Protein AF-A0A2Z4FI83-F1 (afdb_monomer_lite)

Foldseek 3Di:
DDDPDDDVVVVVVVVVVVVVVVVVVVLVLLLVLLVLLLVLLVLLLVLLVVLVCCVVPVQVVDPLSVLLVQLPDPPHDPVSVVVSVVVCVVCVLVPLPDPDPCVVVVSVVSNVLSVVLNCLSPDDDSLCLQPPLVSLQVNLVSLVVQLVVLVVVQVVCVVSNRDDPSSVSNNVSSNVSNVSSPVSNVSSVVNVVVD

Radius of gyration: 26.06 Å; chains: 1; bounding box: 67×40×81 Å

Organism: NCBI:txid1548548

pLDDT: mean 82.41, std 15.39, range [39.97, 97.69]

Secondary structure (DSSP, 8-state):
-------HHHHHHHHHHHHHHHHHHHHHHHHHHHHHHHHHHHHHHHHHHHHHHIIIIIGGGSHHHHHHHHHTSTTS-HHHHHHHHHHHHHTTTT------TTHHHHHHHHHHHHHHHHHHHHSS-TTHHHH-HHHHHHHHHHHHHHHHHHHHHHHHHHHTT---HHHHHHHHHHHHHHHHHHHHHHHHHHHHHT-

Structure (mmCIF, N/CA/C/O backbone):
data_AF-A0A2Z4FI83-F1
#
_entry.id   AF-A0A2Z4FI83-F1
#
loop_
_atom_site.group_PDB
_atom_site.id
_atom_site.type_symbol
_atom_site.label_atom_id
_atom_site.label_alt_id
_atom_site.label_comp_id
_atom_site.label_asym_id
_atom_site.label_entity_id
_atom_site.label_seq_id
_atom_site.pdbx_PDB_ins_code
_atom_site.Cartn_x
_atom_site.Cartn_y
_atom_site.Cartn_z
_atom_site.occupancy
_atom_site.B_iso_or_equiv
_atom_site.auth_seq_id
_atom_site.auth_comp_id
_atom_site.auth_asym_id
_atom_site.auth_atom_id
_atom_site.pdbx_PDB_model_num
ATOM 1 N N . MET A 1 1 ? -34.784 28.493 45.956 1.00 55.44 1 MET A N 1
ATOM 2 C CA . MET A 1 1 ? -33.581 27.803 45.442 1.00 55.44 1 MET A CA 1
ATOM 3 C C . MET A 1 1 ? -34.051 26.547 44.736 1.00 55.44 1 MET A C 1
ATOM 5 O O . MET A 1 1 ? -34.614 25.690 45.400 1.00 55.44 1 MET A O 1
ATOM 9 N N . SER A 1 2 ? -33.938 26.484 43.408 1.00 54.34 2 SER A N 1
ATOM 10 C CA . SER A 1 2 ? -34.287 25.271 42.659 1.00 54.34 2 SER A CA 1
ATOM 11 C C . SER A 1 2 ? -33.114 24.298 42.756 1.00 54.34 2 SER A C 1
ATOM 13 O O . SER A 1 2 ? -31.987 24.662 42.424 1.00 54.34 2 SER A O 1
ATOM 15 N N . VAL A 1 3 ? -33.361 23.107 43.298 1.00 68.62 3 VAL A N 1
ATOM 16 C CA . VAL A 1 3 ? -32.361 22.042 43.411 1.00 68.62 3 VAL A CA 1
ATOM 17 C C . VAL A 1 3 ? -32.351 21.300 42.080 1.00 68.62 3 VAL A C 1
ATOM 19 O O . VAL A 1 3 ? -33.271 20.544 41.783 1.00 68.62 3 VAL A O 1
ATOM 22 N N . ILE A 1 4 ? -31.323 21.541 41.265 1.00 71.88 4 ILE A N 1
ATOM 23 C CA . ILE A 1 4 ? -31.088 20.776 40.037 1.00 71.88 4 ILE A CA 1
ATOM 24 C C . ILE A 1 4 ? -30.675 19.366 40.463 1.00 71.88 4 ILE A C 1
ATOM 26 O O . ILE A 1 4 ? -29.581 19.160 40.987 1.00 71.88 4 ILE A O 1
ATOM 30 N N . THR A 1 5 ? -31.570 18.401 40.286 1.00 78.12 5 THR A N 1
ATOM 31 C CA . THR A 1 5 ? -31.276 16.983 40.498 1.00 78.12 5 THR A CA 1
ATOM 32 C C . THR A 1 5 ? -30.657 16.449 39.213 1.00 78.12 5 THR A C 1
ATOM 34 O O . THR A 1 5 ? -31.316 16.387 38.180 1.00 78.12 5 THR A O 1
ATOM 37 N N . ILE A 1 6 ? -29.361 16.143 39.255 1.00 80.31 6 ILE A N 1
ATOM 38 C CA . ILE A 1 6 ? -28.651 15.530 38.133 1.00 80.31 6 ILE A CA 1
ATOM 39 C C . ILE A 1 6 ? -28.947 14.030 38.161 1.00 80.31 6 ILE A C 1
ATOM 41 O O . ILE A 1 6 ? -28.506 13.331 39.077 1.00 80.31 6 ILE A O 1
ATOM 45 N N . ASP A 1 7 ? -29.689 13.556 37.165 1.00 89.12 7 ASP A N 1
ATOM 46 C CA . ASP A 1 7 ? -29.960 12.136 36.966 1.00 89.12 7 ASP A CA 1
ATOM 47 C C . ASP A 1 7 ? -28.714 11.445 36.391 1.00 89.12 7 ASP A C 1
ATOM 49 O O . ASP A 1 7 ? -28.285 11.707 35.264 1.00 89.12 7 ASP A O 1
ATOM 53 N N . ARG A 1 8 ? -28.084 10.593 37.203 1.00 90.19 8 ARG A N 1
ATOM 54 C CA . ARG A 1 8 ? -26.865 9.870 36.820 1.00 90.19 8 ARG A CA 1
ATOM 55 C C . ARG A 1 8 ? -27.132 8.794 35.774 1.00 90.19 8 ARG A C 1
ATOM 57 O O . ARG A 1 8 ? -26.227 8.509 34.991 1.00 90.19 8 ARG A O 1
ATOM 64 N N . ASP A 1 9 ? -28.329 8.219 35.749 1.00 92.06 9 ASP A N 1
ATOM 65 C CA . ASP A 1 9 ? -28.656 7.144 34.812 1.00 92.06 9 ASP A CA 1
ATOM 66 C C . ASP A 1 9 ? -28.798 7.709 33.399 1.00 92.06 9 ASP A C 1
ATOM 68 O O . ASP A 1 9 ? -28.270 7.141 32.442 1.00 92.06 9 ASP A O 1
ATOM 72 N N . GLU A 1 10 ? -29.388 8.900 33.286 1.00 92.06 10 GLU A N 1
ATOM 73 C CA . GLU A 1 10 ? -29.456 9.638 32.028 1.00 92.06 10 GLU A CA 1
ATOM 74 C C . GLU A 1 10 ? -28.063 10.033 31.516 1.00 92.06 10 GLU A C 1
ATOM 76 O O . GLU A 1 10 ? -27.777 9.878 30.329 1.00 92.06 10 GLU A O 1
ATOM 81 N N . ILE A 1 11 ? -27.158 10.470 32.401 1.00 90.81 11 ILE A N 1
ATOM 82 C CA . ILE A 1 11 ? -25.769 10.774 32.018 1.00 90.81 11 ILE A CA 1
ATOM 83 C C . ILE A 1 11 ? -25.050 9.522 31.510 1.00 90.81 11 ILE A C 1
ATOM 85 O O . ILE A 1 11 ? -24.402 9.572 30.466 1.00 90.81 11 ILE A O 1
ATOM 89 N N . ASN A 1 12 ? -25.159 8.397 32.220 1.00 93.56 12 ASN A N 1
ATOM 90 C CA . ASN A 1 12 ? -24.504 7.151 31.819 1.00 93.56 12 ASN A CA 1
ATOM 91 C C . ASN A 1 12 ? -25.043 6.635 30.479 1.00 93.56 12 ASN A C 1
ATOM 93 O O . ASN A 1 12 ? -24.267 6.187 29.634 1.00 93.56 12 ASN A O 1
ATOM 97 N N . ARG A 1 13 ? -26.357 6.755 30.254 1.00 94.19 13 ARG A N 1
ATOM 98 C CA . ARG A 1 13 ? -26.988 6.422 28.976 1.00 94.19 13 ARG A CA 1
ATOM 99 C C . ARG A 1 13 ? -26.438 7.291 27.847 1.00 94.19 13 ARG A C 1
ATOM 101 O O . ARG A 1 13 ? -25.953 6.752 26.856 1.00 94.19 13 ARG A O 1
ATOM 108 N N . GLN A 1 14 ? -26.420 8.612 28.024 1.00 93.00 14 GLN A N 1
ATOM 109 C CA . GLN A 1 14 ? -25.878 9.539 27.024 1.00 93.00 14 GLN A CA 1
ATOM 110 C C . GLN A 1 14 ? -24.396 9.279 26.728 1.00 93.00 14 GLN A C 1
ATOM 112 O O . GLN A 1 14 ? -23.986 9.317 25.570 1.00 93.00 14 GLN A O 1
ATOM 117 N N . LEU A 1 15 ? -23.592 8.971 27.750 1.00 93.38 15 LEU A N 1
ATOM 118 C CA . LEU A 1 15 ? -22.188 8.598 27.567 1.00 93.38 15 LEU A CA 1
ATOM 119 C C . LEU A 1 15 ? -22.052 7.328 26.720 1.00 93.38 15 LEU A C 1
ATOM 121 O O . LEU A 1 15 ? -21.281 7.330 25.763 1.00 93.38 15 LEU A O 1
ATOM 125 N N . SER A 1 16 ? -22.841 6.289 27.008 1.00 93.50 16 SER A N 1
ATOM 126 C CA . SER A 1 16 ? -22.815 5.047 26.224 1.00 93.50 16 SER A CA 1
ATOM 127 C C . SER A 1 16 ? -23.213 5.265 24.759 1.00 93.50 16 SER A C 1
ATOM 129 O O . SER A 1 16 ? -22.542 4.772 23.855 1.00 93.50 16 SER A O 1
ATOM 131 N N . GLU A 1 17 ? -24.230 6.096 24.503 1.00 94.75 17 GLU A N 1
ATOM 132 C CA . GLU A 1 17 ? -24.673 6.437 23.146 1.00 94.75 17 GLU A CA 1
ATOM 133 C C . GLU A 1 17 ? -23.589 7.205 22.370 1.00 94.75 17 GLU A C 1
ATOM 135 O O . GLU A 1 17 ? -23.369 6.960 21.180 1.00 94.75 17 GLU A O 1
ATOM 140 N N . ILE A 1 18 ? -22.876 8.119 23.038 1.00 93.62 18 ILE A N 1
ATOM 141 C CA . ILE A 1 18 ? -21.763 8.866 22.440 1.00 93.62 18 ILE A CA 1
ATOM 142 C C . ILE A 1 18 ? -20.597 7.931 22.110 1.00 93.62 18 ILE A C 1
ATOM 144 O O . ILE A 1 18 ? -20.029 8.036 21.019 1.00 93.62 18 ILE A O 1
ATOM 148 N N . GLU A 1 19 ? -20.239 7.027 23.021 1.00 92.00 19 GLU A N 1
ATOM 149 C CA . GLU A 1 19 ? -19.163 6.056 22.810 1.00 92.00 19 GLU A CA 1
ATOM 150 C C . GLU A 1 19 ? -19.464 5.125 21.632 1.00 92.00 19 GLU A C 1
ATOM 152 O O . GLU A 1 19 ? -18.611 4.932 20.761 1.00 92.00 19 GLU A O 1
ATOM 157 N N . ASP A 1 20 ? -20.686 4.603 21.547 1.00 91.50 20 ASP A N 1
ATOM 158 C CA . ASP A 1 20 ? -21.091 3.721 20.453 1.00 91.50 20 ASP A CA 1
ATOM 159 C C . ASP A 1 20 ? -21.126 4.460 19.109 1.00 91.50 20 ASP A C 1
ATOM 161 O O . ASP A 1 20 ? -20.611 3.956 18.104 1.00 91.50 20 ASP A O 1
ATOM 165 N N . ALA A 1 21 ? -21.615 5.704 19.087 1.00 91.12 21 ALA A N 1
ATOM 166 C CA . ALA A 1 21 ? -21.581 6.542 17.891 1.00 91.12 21 ALA A CA 1
ATOM 167 C C . ALA A 1 21 ? -20.143 6.875 17.446 1.00 91.12 21 ALA A C 1
ATOM 169 O O . ALA A 1 21 ? -19.857 6.943 16.244 1.00 91.12 21 ALA A O 1
ATOM 170 N N . GLN A 1 22 ? -19.220 7.091 18.389 1.00 89.81 22 GLN A N 1
ATOM 171 C CA . GLN A 1 22 ? -17.803 7.295 18.084 1.00 89.81 22 GLN A CA 1
ATOM 172 C C . GLN A 1 22 ? -17.177 6.033 17.500 1.00 89.81 22 GLN A C 1
ATOM 174 O O . GLN A 1 22 ? -16.546 6.114 16.441 1.00 89.81 22 GLN A O 1
ATOM 179 N N . ARG A 1 23 ? -17.416 4.869 18.117 1.00 87.62 23 ARG A N 1
ATOM 180 C CA . ARG A 1 23 ? -16.962 3.580 17.585 1.00 87.62 23 ARG A CA 1
ATOM 181 C C . ARG A 1 23 ? -17.459 3.405 16.159 1.00 87.62 23 ARG A C 1
ATOM 183 O O . ARG A 1 23 ? -16.643 3.189 15.268 1.00 87.62 23 ARG A O 1
ATOM 190 N N . GLU A 1 24 ? -18.748 3.570 15.885 1.00 89.19 24 GLU A N 1
ATOM 191 C CA . GLU A 1 24 ? -19.285 3.378 14.533 1.00 89.19 24 GLU A CA 1
ATOM 192 C C . GLU A 1 24 ? -18.611 4.292 13.487 1.00 89.19 24 GLU A C 1
ATOM 194 O O . GLU A 1 24 ? -18.264 3.859 12.381 1.00 89.19 24 GLU A O 1
ATOM 199 N N . ARG A 1 25 ? -18.356 5.561 13.840 1.00 89.81 25 ARG A N 1
ATOM 200 C CA . ARG A 1 25 ? -17.638 6.507 12.969 1.00 89.81 25 ARG A CA 1
ATOM 201 C C . ARG A 1 25 ? -16.212 6.055 12.680 1.00 89.81 25 ARG A C 1
ATOM 203 O O . ARG A 1 25 ? -15.772 6.152 11.531 1.00 89.81 25 ARG A O 1
ATOM 210 N N . GLU A 1 26 ? -15.497 5.566 13.688 1.00 89.38 26 GLU A N 1
ATOM 211 C CA . GLU A 1 26 ? -14.143 5.041 13.515 1.00 89.38 26 GLU A CA 1
ATOM 212 C C . GLU A 1 26 ? -14.120 3.838 12.573 1.00 89.38 26 GLU A C 1
ATOM 214 O O . GLU A 1 26 ? -13.348 3.841 11.610 1.00 89.38 26 GLU A O 1
ATOM 219 N N . HIS A 1 27 ? -15.023 2.877 12.787 1.00 89.25 27 HIS A N 1
ATOM 220 C CA . HIS A 1 27 ? -15.167 1.677 11.961 1.00 89.25 27 HIS A CA 1
ATOM 221 C C . HIS A 1 27 ? -15.441 2.029 10.497 1.00 89.25 27 HIS A C 1
ATOM 223 O O . HIS A 1 27 ? -14.789 1.531 9.573 1.00 89.25 27 HIS A O 1
ATOM 229 N N . ARG A 1 28 ? -16.363 2.968 10.263 1.00 91.69 28 ARG A N 1
ATOM 230 C CA . ARG A 1 28 ? -16.652 3.476 8.918 1.00 91.69 28 ARG A CA 1
ATOM 231 C C . ARG A 1 28 ? -15.427 4.150 8.294 1.00 91.69 28 ARG A C 1
ATOM 233 O O . ARG A 1 28 ? -15.190 4.015 7.090 1.00 91.69 28 ARG A O 1
ATOM 240 N N . GLY A 1 29 ? -14.646 4.865 9.102 1.00 93.50 29 GLY A N 1
ATOM 241 C CA . GLY A 1 29 ? -13.371 5.452 8.705 1.00 93.50 29 GLY A CA 1
ATOM 242 C C . GLY A 1 29 ? -12.343 4.403 8.276 1.00 93.50 29 GLY A C 1
ATOM 243 O O . GLY A 1 29 ? -11.706 4.575 7.235 1.00 93.50 29 GLY A O 1
ATOM 244 N N . ASP A 1 30 ? -12.207 3.304 9.019 1.00 93.31 30 ASP A N 1
ATOM 245 C CA . ASP A 1 30 ? -11.280 2.215 8.685 1.00 93.31 30 ASP A CA 1
ATOM 246 C C . ASP A 1 30 ? -11.644 1.545 7.375 1.00 93.31 30 ASP A C 1
ATOM 248 O O . ASP A 1 30 ? -10.795 1.388 6.504 1.00 93.31 30 ASP A O 1
ATOM 252 N N . MET A 1 31 ? -12.922 1.218 7.190 1.00 94.12 31 MET A N 1
ATOM 253 C CA . MET A 1 31 ? -13.390 0.575 5.966 1.00 94.12 31 MET A CA 1
ATOM 254 C C . MET A 1 31 ? -13.083 1.425 4.730 1.00 94.12 31 MET A C 1
ATOM 256 O O . MET A 1 31 ? -12.643 0.903 3.703 1.00 94.12 31 MET A O 1
ATOM 260 N N . ARG A 1 32 ? -13.246 2.752 4.827 1.00 96.25 32 ARG A N 1
ATOM 261 C CA . ARG A 1 32 ? -12.859 3.681 3.754 1.00 96.25 32 ARG A CA 1
ATOM 262 C C . ARG A 1 32 ? -11.350 3.676 3.511 1.00 96.25 32 ARG A C 1
ATOM 264 O O . ARG A 1 32 ? -10.936 3.600 2.356 1.00 96.25 32 ARG A O 1
ATOM 271 N N . ARG A 1 33 ? -10.532 3.713 4.568 1.00 96.44 33 ARG A N 1
ATOM 272 C CA . ARG A 1 33 ? -9.064 3.665 4.456 1.00 96.44 33 ARG A CA 1
ATOM 273 C C . ARG A 1 33 ? -8.579 2.352 3.844 1.00 96.44 33 ARG A C 1
ATOM 275 O O . ARG A 1 33 ? -7.759 2.391 2.934 1.00 96.44 33 ARG A O 1
ATOM 282 N N . ARG A 1 34 ? -9.132 1.206 4.249 1.00 96.19 34 ARG A N 1
ATOM 283 C CA . ARG A 1 34 ? -8.811 -0.113 3.674 1.00 96.19 34 ARG A CA 1
ATOM 284 C C . ARG A 1 34 ? -9.141 -0.174 2.183 1.00 96.19 34 ARG A C 1
ATOM 286 O O . ARG A 1 34 ? -8.297 -0.589 1.398 1.00 96.19 34 ARG A O 1
ATOM 293 N N . ARG A 1 35 ? -10.319 0.313 1.773 1.00 96.69 35 ARG A N 1
ATOM 294 C CA . ARG A 1 35 ? -10.690 0.413 0.347 1.00 96.69 35 ARG A CA 1
ATOM 295 C C . ARG A 1 35 ? -9.756 1.341 -0.430 1.00 96.69 35 ARG A C 1
ATOM 297 O O . ARG A 1 35 ? -9.388 1.026 -1.555 1.00 96.69 35 ARG A O 1
ATOM 304 N N . ALA A 1 36 ? -9.334 2.455 0.168 1.00 97.62 36 ALA A N 1
ATOM 305 C CA . ALA A 1 36 ? -8.344 3.336 -0.445 1.00 97.62 36 ALA A CA 1
ATOM 306 C C . ALA A 1 36 ? -6.988 2.628 -0.621 1.00 97.62 36 ALA A C 1
ATOM 308 O O . ALA A 1 36 ? -6.412 2.690 -1.701 1.00 97.62 36 ALA A O 1
ATOM 309 N N . VAL A 1 37 ? -6.519 1.881 0.385 1.00 96.81 37 VAL A N 1
ATOM 310 C CA . VAL A 1 37 ? -5.296 1.060 0.295 1.00 96.81 37 VAL A CA 1
ATOM 311 C C . VAL A 1 37 ? -5.410 -0.004 -0.803 1.00 96.81 37 VAL A C 1
ATOM 313 O O . VAL A 1 37 ? -4.469 -0.179 -1.574 1.00 96.81 37 VAL A O 1
ATOM 316 N N . GLN A 1 38 ? -6.564 -0.668 -0.935 1.00 96.88 38 GLN A N 1
ATOM 317 C CA . GLN A 1 38 ? -6.839 -1.603 -2.036 1.00 96.88 38 GLN A CA 1
ATOM 318 C C . GLN A 1 38 ? -6.767 -0.907 -3.398 1.00 96.88 38 GLN A C 1
ATOM 320 O O . GLN A 1 38 ? -6.124 -1.420 -4.309 1.00 96.88 38 GLN A O 1
ATOM 325 N N . GLY A 1 39 ? -7.373 0.277 -3.524 1.00 97.19 39 GLY A N 1
ATOM 326 C CA . GLY A 1 39 ? -7.311 1.090 -4.738 1.00 97.19 39 GLY A CA 1
ATOM 327 C C . GLY A 1 39 ? -5.879 1.479 -5.111 1.00 97.19 39 GLY A C 1
ATOM 328 O O . GLY A 1 39 ? -5.471 1.289 -6.252 1.00 97.19 39 GLY A O 1
ATOM 329 N N . LEU A 1 40 ? -5.077 1.937 -4.144 1.00 96.00 40 LEU A N 1
ATOM 330 C CA . LEU A 1 40 ? -3.659 2.252 -4.354 1.00 96.00 40 LEU A CA 1
ATOM 331 C C . LEU A 1 40 ? -2.848 1.015 -4.766 1.00 96.00 40 LEU A C 1
ATOM 333 O O . LEU A 1 40 ? -1.988 1.089 -5.642 1.00 96.00 40 LEU A O 1
ATOM 337 N N . ALA A 1 41 ? -3.127 -0.144 -4.165 1.00 93.94 41 ALA A N 1
ATOM 338 C CA . ALA A 1 41 ? -2.483 -1.391 -4.554 1.00 93.94 41 ALA A CA 1
ATOM 339 C C . ALA A 1 41 ? -2.880 -1.830 -5.975 1.00 93.94 41 ALA A C 1
ATOM 341 O O . ALA A 1 41 ? -2.012 -2.267 -6.728 1.00 93.94 41 ALA A O 1
ATOM 342 N N . ALA A 1 42 ? -4.146 -1.650 -6.361 1.00 95.31 42 ALA A N 1
ATOM 343 C CA . ALA A 1 42 ? -4.626 -1.919 -7.713 1.00 95.31 42 ALA A CA 1
ATOM 344 C C . ALA A 1 42 ? -3.977 -0.994 -8.754 1.00 95.31 42 ALA A C 1
ATOM 346 O O . ALA A 1 42 ? -3.578 -1.471 -9.812 1.00 95.31 42 ALA A O 1
ATOM 347 N N . VAL A 1 43 ? -3.795 0.296 -8.443 1.00 92.56 43 VAL A N 1
ATOM 348 C CA . VAL A 1 43 ? -3.050 1.231 -9.308 1.00 92.56 43 VAL A CA 1
ATOM 349 C C . VAL A 1 43 ? -1.640 0.715 -9.575 1.00 92.56 43 VAL A C 1
ATOM 351 O O . VAL A 1 43 ? -1.199 0.721 -10.717 1.00 92.56 43 VAL A O 1
ATOM 354 N N . GLY A 1 44 ? -0.938 0.220 -8.555 1.00 89.88 44 GLY A N 1
ATOM 355 C CA . GLY A 1 44 ? 0.396 -0.341 -8.756 1.00 89.88 44 GLY A CA 1
ATOM 356 C C . GLY A 1 44 ? 0.413 -1.631 -9.585 1.00 89.88 44 GLY A C 1
ATOM 357 O O . GLY A 1 44 ? 1.237 -1.747 -10.488 1.00 89.88 44 GLY A O 1
ATOM 358 N N . LEU A 1 45 ? -0.546 -2.548 -9.379 1.00 90.69 45 LEU A N 1
ATOM 359 C CA . LEU A 1 45 ? -0.707 -3.730 -10.247 1.00 90.69 45 LEU A CA 1
ATOM 360 C C . LEU A 1 45 ? -0.951 -3.346 -11.706 1.00 90.69 45 LEU A C 1
ATOM 362 O O . LEU A 1 45 ? -0.341 -3.919 -12.604 1.00 90.69 45 LEU A O 1
ATOM 366 N N . LEU A 1 46 ? -1.842 -2.382 -11.940 1.00 89.69 46 LEU A N 1
ATOM 367 C CA . LEU A 1 46 ? -2.168 -1.912 -13.283 1.00 89.69 46 LEU A CA 1
ATOM 368 C C . LEU A 1 46 ? -0.983 -1.195 -13.929 1.00 89.69 46 LEU A C 1
ATOM 370 O O . LEU A 1 46 ? -0.731 -1.412 -15.109 1.00 89.69 46 LEU A O 1
ATOM 374 N N . SER A 1 47 ? -0.227 -0.397 -13.171 1.00 88.25 47 SER A N 1
ATOM 375 C CA . SER A 1 47 ? 1.002 0.243 -13.650 1.00 88.25 47 SER A CA 1
ATOM 376 C C . SER A 1 47 ? 2.046 -0.787 -14.075 1.00 88.25 47 SER A C 1
ATOM 378 O O . SER A 1 47 ? 2.632 -0.652 -15.145 1.00 88.25 47 SER A O 1
ATOM 380 N N . GLU A 1 48 ? 2.248 -1.848 -13.291 1.00 86.00 48 GLU A N 1
ATOM 381 C CA . GLU A 1 48 ? 3.165 -2.935 -13.652 1.00 86.00 48 GLU A CA 1
ATOM 382 C C . GLU A 1 48 ? 2.683 -3.729 -14.867 1.00 86.00 48 GLU A C 1
ATOM 384 O O . GLU A 1 48 ? 3.466 -4.006 -15.777 1.00 86.00 48 GLU A O 1
ATOM 389 N N . ALA A 1 49 ? 1.388 -4.043 -14.930 1.00 86.81 49 ALA A N 1
ATOM 390 C CA . ALA A 1 49 ? 0.797 -4.716 -16.080 1.00 86.81 49 ALA A CA 1
ATOM 391 C C . ALA A 1 49 ? 0.920 -3.868 -17.356 1.00 86.81 49 ALA A C 1
ATOM 393 O O . ALA A 1 49 ? 1.303 -4.389 -18.402 1.00 86.81 49 ALA A O 1
ATOM 394 N N . ALA A 1 50 ? 0.659 -2.561 -17.270 1.00 85.38 50 ALA A N 1
ATOM 395 C CA . ALA A 1 50 ? 0.809 -1.624 -18.380 1.00 85.38 50 ALA A CA 1
ATOM 396 C C . ALA A 1 50 ? 2.272 -1.492 -18.819 1.00 85.38 50 ALA A C 1
ATOM 398 O O . ALA A 1 50 ? 2.557 -1.508 -20.017 1.00 85.38 50 ALA A O 1
ATOM 399 N N . ARG A 1 51 ? 3.208 -1.421 -17.865 1.00 83.62 51 ARG A N 1
ATOM 400 C CA . ARG A 1 51 ? 4.651 -1.393 -18.135 1.00 83.62 51 ARG A CA 1
ATOM 401 C C . ARG A 1 51 ? 5.109 -2.654 -18.864 1.00 83.62 51 ARG A C 1
ATOM 403 O O . ARG A 1 51 ? 5.860 -2.567 -19.834 1.00 83.62 51 ARG A O 1
ATOM 410 N N . GLU A 1 52 ? 4.646 -3.821 -18.427 1.00 82.62 52 GLU A N 1
ATOM 411 C CA . GLU A 1 52 ? 4.991 -5.094 -19.058 1.00 82.62 52 GLU A CA 1
ATOM 412 C C . GLU A 1 52 ? 4.335 -5.251 -20.438 1.00 82.62 52 GLU A C 1
ATOM 414 O O . GLU A 1 52 ? 5.002 -5.685 -21.376 1.00 82.62 52 GLU A O 1
ATOM 419 N N . ALA A 1 53 ? 3.075 -4.837 -20.605 1.00 82.81 53 ALA A N 1
ATOM 420 C CA . ALA A 1 53 ? 2.408 -4.810 -21.908 1.00 82.81 53 ALA A CA 1
ATOM 421 C C . ALA A 1 53 ? 3.147 -3.887 -22.890 1.00 82.81 53 ALA A C 1
ATOM 423 O O . ALA A 1 53 ? 3.479 -4.297 -24.001 1.00 82.81 53 ALA A O 1
ATOM 424 N N . TYR A 1 54 ? 3.517 -2.681 -22.450 1.00 80.56 54 TYR A N 1
ATOM 425 C CA . TYR A 1 54 ? 4.324 -1.756 -23.244 1.00 80.56 54 TYR A CA 1
ATOM 426 C C . TYR A 1 54 ? 5.672 -2.375 -23.639 1.00 80.56 54 TYR A C 1
ATOM 428 O O . TYR A 1 54 ? 6.091 -2.291 -24.796 1.00 80.56 54 TYR A O 1
ATOM 436 N N . ARG A 1 55 ? 6.345 -3.054 -22.703 1.00 76.12 55 ARG A N 1
ATOM 437 C CA . ARG A 1 55 ? 7.619 -3.731 -22.969 1.00 76.12 55 ARG A CA 1
ATOM 438 C C . ARG A 1 55 ? 7.477 -4.877 -23.973 1.00 76.12 55 ARG A C 1
ATOM 440 O O . ARG A 1 55 ? 8.376 -5.062 -24.789 1.00 76.12 55 ARG A O 1
ATOM 447 N N . ARG A 1 56 ? 6.394 -5.653 -23.911 1.00 77.81 56 ARG A N 1
ATOM 448 C CA . ARG A 1 56 ? 6.177 -6.805 -24.801 1.00 77.81 56 ARG A CA 1
ATOM 449 C C . ARG A 1 56 ? 5.711 -6.409 -26.192 1.00 77.81 56 ARG A C 1
ATOM 451 O O . ARG A 1 56 ? 6.158 -7.012 -27.159 1.00 77.81 56 ARG A O 1
ATOM 458 N N . GLU A 1 57 ? 4.822 -5.430 -26.295 1.00 80.56 57 GLU A N 1
ATOM 459 C CA . GLU A 1 57 ? 4.134 -5.123 -27.552 1.00 80.56 57 GLU A CA 1
ATOM 460 C C . GLU A 1 57 ? 4.734 -3.908 -28.256 1.00 80.56 57 GLU A C 1
ATOM 462 O O . GLU A 1 57 ? 4.994 -3.939 -29.459 1.00 80.56 57 GLU A O 1
ATOM 467 N N . VAL A 1 58 ? 5.005 -2.839 -27.505 1.00 76.12 58 VAL A N 1
ATOM 468 C CA . VAL A 1 58 ? 5.417 -1.559 -28.085 1.00 76.12 58 VAL A CA 1
ATOM 469 C C . VAL A 1 58 ? 6.921 -1.531 -28.316 1.00 76.12 58 VAL A C 1
ATOM 471 O O . VAL A 1 58 ? 7.358 -1.188 -29.413 1.00 76.12 58 VAL A O 1
ATOM 474 N N . LEU A 1 59 ? 7.733 -1.942 -27.338 1.00 69.88 59 LEU A N 1
ATOM 475 C CA . LEU A 1 59 ? 9.194 -1.868 -27.461 1.00 69.88 59 LEU A CA 1
ATOM 476 C C . LEU A 1 59 ? 9.750 -2.607 -28.695 1.00 69.88 59 LEU A C 1
ATOM 478 O O . LEU A 1 59 ? 10.515 -1.992 -29.433 1.00 69.88 59 LEU A O 1
ATOM 482 N N . PRO A 1 60 ? 9.367 -3.866 -28.993 1.00 68.50 60 PRO A N 1
ATOM 483 C CA . PRO A 1 60 ? 9.897 -4.599 -30.150 1.00 68.50 60 PRO A CA 1
ATOM 484 C C . PRO A 1 60 ? 9.478 -4.012 -31.505 1.00 68.50 60 PRO A C 1
ATOM 486 O O . PRO A 1 60 ? 10.105 -4.288 -32.533 1.00 68.50 60 PRO A O 1
ATOM 489 N N . SER A 1 61 ? 8.412 -3.207 -31.515 1.00 72.00 61 SER A N 1
ATOM 490 C CA . SER A 1 61 ? 7.931 -2.518 -32.712 1.00 72.00 61 SER A CA 1
ATOM 491 C C . SER A 1 61 ? 8.738 -1.255 -33.041 1.00 72.00 61 SER A C 1
ATOM 493 O O . SER A 1 61 ? 8.687 -0.777 -34.174 1.00 72.00 61 SER A O 1
ATOM 495 N N . LEU A 1 62 ? 9.532 -0.736 -32.094 1.00 66.62 62 LEU A N 1
ATOM 496 C CA . LEU A 1 62 ? 10.324 0.475 -32.298 1.00 66.62 62 LEU A CA 1
ATOM 497 C C . LEU A 1 62 ? 11.601 0.181 -33.116 1.00 66.62 62 LEU A C 1
ATOM 499 O O . LEU A 1 62 ? 12.376 -0.708 -32.746 1.00 66.62 62 LEU A O 1
ATOM 503 N N . PRO A 1 63 ? 11.893 0.957 -34.182 1.00 61.69 63 PRO A N 1
ATOM 504 C CA . PRO A 1 63 ? 13.100 0.781 -34.998 1.00 61.69 63 PRO A CA 1
ATOM 505 C C . PRO A 1 63 ? 14.400 0.863 -34.185 1.00 61.69 63 PRO A C 1
ATOM 507 O O . PRO A 1 63 ? 15.346 0.117 -34.433 1.00 61.69 63 PRO A O 1
ATOM 510 N N . SER A 1 64 ? 14.427 1.728 -33.168 1.00 61.12 64 SER A N 1
ATOM 511 C CA . SER A 1 64 ? 15.557 1.896 -32.251 1.00 61.12 64 SER A CA 1
ATOM 512 C C . SER A 1 64 ? 15.801 0.665 -31.375 1.00 61.12 64 SER A C 1
ATOM 514 O O . SER A 1 64 ? 16.949 0.319 -31.121 1.00 61.12 64 SER A O 1
ATOM 516 N N . ALA A 1 65 ? 14.751 -0.042 -30.952 1.00 59.03 65 ALA A N 1
ATOM 517 C CA . ALA A 1 65 ? 14.889 -1.257 -30.153 1.00 59.03 65 ALA A CA 1
ATOM 518 C C . ALA A 1 65 ? 15.460 -2.421 -30.975 1.00 59.03 65 ALA A C 1
ATOM 520 O O . ALA A 1 65 ? 16.279 -3.185 -30.466 1.00 59.03 65 ALA A O 1
ATOM 521 N N . ARG A 1 66 ? 15.086 -2.525 -32.260 1.00 60.78 66 ARG A N 1
ATOM 522 C CA . ARG A 1 66 ? 15.664 -3.518 -33.182 1.00 60.78 66 ARG A CA 1
ATOM 523 C C . ARG A 1 66 ? 17.158 -3.296 -33.386 1.00 60.78 66 ARG A C 1
ATOM 525 O O . ARG A 1 66 ? 17.928 -4.236 -33.234 1.00 60.78 66 ARG A O 1
ATOM 532 N N . PHE A 1 67 ? 17.567 -2.050 -33.623 1.00 60.84 67 PHE A N 1
ATOM 533 C CA . PHE A 1 67 ? 18.981 -1.708 -33.794 1.00 60.84 67 PHE A CA 1
ATOM 534 C C . PHE A 1 67 ? 19.812 -2.030 -32.538 1.00 60.84 67 PHE A C 1
ATOM 536 O O . PHE A 1 67 ? 20.953 -2.478 -32.635 1.00 60.84 67 PHE A O 1
ATOM 543 N N . LEU A 1 68 ? 19.231 -1.860 -31.344 1.00 61.22 68 LEU A N 1
ATOM 544 C CA . LEU A 1 68 ? 19.871 -2.209 -30.070 1.00 61.22 68 LEU A CA 1
ATOM 545 C C . LEU A 1 68 ? 19.961 -3.720 -29.826 1.00 61.22 68 LEU A C 1
ATOM 547 O O . LEU A 1 68 ? 20.976 -4.198 -29.327 1.00 61.22 68 LEU A O 1
ATOM 551 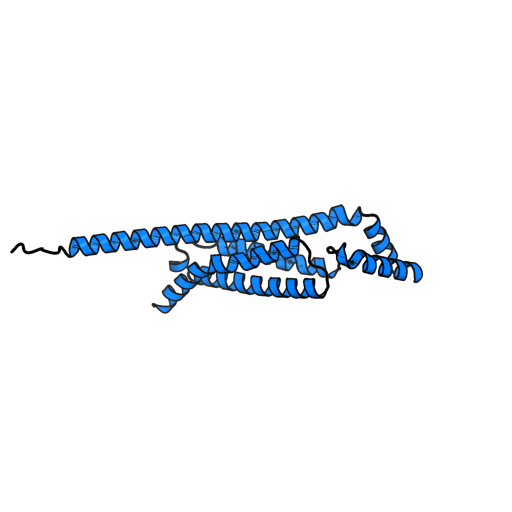N N . LEU A 1 69 ? 18.933 -4.483 -30.201 1.00 60.16 69 LEU A N 1
ATOM 552 C CA . LEU A 1 69 ? 18.957 -5.948 -30.130 1.00 60.16 69 LEU A CA 1
ATOM 553 C C . LEU A 1 69 ? 19.988 -6.545 -31.096 1.00 60.16 69 LEU A C 1
ATOM 555 O O . LEU A 1 69 ? 20.675 -7.506 -30.754 1.00 60.16 69 LEU A O 1
ATOM 559 N N . GLU A 1 70 ? 20.123 -5.952 -32.279 1.00 62.09 70 GLU A N 1
ATOM 560 C CA . GLU A 1 70 ? 21.050 -6.398 -33.317 1.00 62.09 70 GLU A CA 1
ATOM 561 C C . GLU A 1 70 ? 22.505 -6.019 -33.001 1.00 62.09 70 GLU A C 1
ATOM 563 O O . GLU A 1 70 ? 23.406 -6.848 -33.130 1.00 62.09 70 GLU A O 1
ATOM 568 N N . SER A 1 71 ? 22.744 -4.822 -32.459 1.00 58.81 71 SER A N 1
ATOM 569 C CA . SER A 1 71 ? 24.076 -4.426 -31.978 1.00 58.81 71 SER A CA 1
ATOM 570 C C . SER A 1 71 ? 24.518 -5.185 -30.719 1.00 58.81 71 SER A C 1
ATOM 572 O O . SER A 1 71 ? 25.715 -5.418 -30.551 1.00 58.81 71 SER A O 1
ATOM 574 N N . ALA A 1 72 ? 23.595 -5.649 -29.868 1.00 58.97 72 ALA A N 1
ATOM 575 C CA . ALA A 1 72 ? 23.901 -6.463 -28.685 1.00 58.97 72 ALA A CA 1
ATOM 576 C C . ALA A 1 72 ? 24.148 -7.959 -28.983 1.00 58.97 72 ALA A C 1
ATOM 578 O O . ALA A 1 72 ? 24.504 -8.721 -28.078 1.00 58.97 72 ALA A O 1
ATOM 579 N N . HIS A 1 73 ? 23.961 -8.409 -30.227 1.00 63.06 73 HIS A N 1
ATOM 580 C CA . HIS A 1 73 ? 24.157 -9.808 -30.604 1.00 63.06 73 HIS A CA 1
ATOM 581 C C . HIS A 1 73 ? 25.656 -10.181 -30.568 1.00 63.06 73 HIS A C 1
ATOM 583 O O . HIS A 1 73 ? 26.472 -9.439 -31.099 1.00 63.06 73 HIS A O 1
ATOM 589 N N . PRO A 1 74 ? 26.073 -11.357 -30.055 1.00 58.41 74 PRO A N 1
ATOM 590 C CA . PRO A 1 74 ? 27.491 -11.758 -29.982 1.00 58.41 74 PRO A CA 1
ATOM 591 C C . PRO A 1 74 ? 28.227 -11.875 -31.328 1.00 58.41 74 PRO A C 1
ATOM 593 O O . PRO A 1 74 ? 29.437 -12.080 -31.348 1.00 58.41 74 PRO A O 1
ATOM 596 N N . ARG A 1 75 ? 27.507 -11.775 -32.450 1.00 65.94 75 ARG A N 1
ATOM 597 C CA . ARG A 1 75 ? 28.069 -11.759 -33.807 1.00 65.94 75 ARG A CA 1
ATOM 598 C C . ARG A 1 75 ? 28.160 -10.354 -34.413 1.00 65.94 75 ARG A C 1
ATOM 600 O O . ARG A 1 75 ? 28.595 -10.241 -35.553 1.00 65.94 75 ARG A O 1
ATOM 607 N N . SER A 1 76 ? 27.749 -9.310 -33.694 1.00 70.44 76 SER A N 1
ATOM 608 C CA . SER A 1 76 ? 27.816 -7.937 -34.190 1.00 70.44 76 SER A CA 1
ATOM 609 C C . SER A 1 76 ? 29.260 -7.434 -34.253 1.00 70.44 76 SER A C 1
ATOM 611 O O . SER A 1 76 ? 30.126 -7.816 -33.450 1.00 70.44 76 SER A O 1
ATOM 613 N N . SER A 1 77 ? 29.534 -6.564 -35.227 1.00 78.06 77 SER A N 1
ATOM 614 C CA . SER A 1 77 ? 30.851 -5.950 -35.356 1.00 78.06 77 SER A CA 1
ATOM 615 C C . SER A 1 77 ? 31.132 -5.024 -34.162 1.00 78.06 77 SER A C 1
ATOM 617 O O . SER A 1 77 ? 30.223 -4.497 -33.517 1.00 78.06 77 SER A O 1
ATOM 619 N N . GLU A 1 78 ? 32.409 -4.800 -33.847 1.00 77.06 78 GLU A N 1
ATOM 620 C CA . GLU A 1 78 ? 32.819 -3.855 -32.794 1.00 77.06 78 GLU A CA 1
ATOM 621 C C . GLU A 1 78 ? 32.293 -2.429 -33.072 1.00 77.06 78 GLU A C 1
ATOM 623 O O . GLU A 1 78 ? 31.967 -1.688 -32.145 1.00 77.06 78 GLU A O 1
ATOM 628 N N . ALA A 1 79 ? 32.166 -2.058 -34.352 1.00 74.19 79 ALA A N 1
ATOM 629 C CA . ALA A 1 79 ? 31.608 -0.781 -34.785 1.00 74.19 79 ALA A CA 1
ATOM 630 C C . ALA A 1 79 ? 30.102 -0.686 -34.493 1.00 74.19 79 ALA A C 1
ATOM 632 O O . ALA A 1 79 ? 29.659 0.327 -33.954 1.00 74.19 79 ALA A O 1
ATOM 633 N N . ASP A 1 80 ? 29.343 -1.755 -34.745 1.00 69.94 80 ASP A N 1
ATOM 634 C CA . ASP A 1 80 ? 27.907 -1.812 -34.438 1.00 69.94 80 ASP A CA 1
ATOM 635 C C . ASP A 1 80 ? 27.657 -1.776 -32.929 1.00 69.94 80 ASP A C 1
ATOM 637 O O . ASP A 1 80 ? 26.747 -1.087 -32.467 1.00 69.94 80 ASP A O 1
ATOM 641 N N . ARG A 1 81 ? 28.509 -2.441 -32.134 1.00 69.88 81 ARG A N 1
ATOM 642 C CA . ARG A 1 81 ? 28.463 -2.358 -30.664 1.00 69.88 81 ARG A CA 1
ATOM 643 C C . ARG A 1 81 ? 28.717 -0.942 -30.157 1.00 69.88 81 ARG A C 1
ATOM 645 O O . ARG A 1 81 ? 27.984 -0.472 -29.288 1.00 69.88 81 ARG A O 1
ATOM 652 N N . ARG A 1 82 ? 29.716 -0.238 -30.702 1.00 73.44 82 ARG A N 1
ATOM 653 C CA . ARG A 1 82 ? 30.000 1.162 -30.330 1.00 73.44 82 ARG A CA 1
ATOM 654 C C . ARG A 1 82 ? 28.897 2.117 -30.777 1.00 73.44 82 ARG A C 1
ATOM 656 O O . ARG A 1 82 ? 28.531 3.000 -30.006 1.00 73.44 82 ARG A O 1
ATOM 663 N N . ALA A 1 83 ? 28.341 1.930 -31.972 1.00 70.62 83 ALA A N 1
ATOM 664 C CA . ALA A 1 83 ? 27.215 2.720 -32.460 1.00 70.62 83 ALA A CA 1
ATOM 665 C C . ALA A 1 83 ? 25.963 2.504 -31.593 1.00 70.62 83 ALA A C 1
ATOM 667 O O . ALA A 1 83 ? 25.328 3.472 -31.178 1.00 70.62 83 ALA A O 1
ATOM 668 N N . GLY A 1 84 ? 25.657 1.253 -31.234 1.00 67.12 84 GLY A N 1
ATOM 669 C CA . GLY A 1 84 ? 24.576 0.918 -30.306 1.00 67.12 84 GLY A CA 1
ATOM 670 C C . GLY A 1 84 ? 24.770 1.542 -28.920 1.00 67.12 84 GLY A C 1
ATOM 671 O O . GLY A 1 84 ? 23.830 2.114 -28.369 1.00 67.12 84 GLY A O 1
ATOM 672 N N . ALA A 1 85 ? 25.994 1.512 -28.382 1.00 67.19 85 ALA A N 1
ATOM 673 C CA . ALA A 1 85 ? 26.330 2.151 -27.109 1.00 67.19 85 ALA A CA 1
ATOM 674 C C . ALA A 1 85 ? 26.187 3.685 -27.157 1.00 67.19 85 ALA A C 1
ATOM 676 O O . ALA A 1 85 ? 25.613 4.269 -26.241 1.00 67.19 85 ALA A O 1
ATOM 677 N N . ALA A 1 86 ? 26.638 4.334 -28.234 1.00 69.12 86 ALA A N 1
ATOM 678 C CA . ALA A 1 86 ? 26.510 5.781 -28.416 1.00 69.12 86 ALA A CA 1
ATOM 679 C C . ALA A 1 86 ? 25.044 6.228 -28.571 1.00 69.12 86 ALA A C 1
ATOM 681 O O . ALA A 1 86 ? 24.645 7.254 -28.026 1.00 69.12 86 ALA A O 1
ATOM 682 N N . ILE A 1 87 ? 24.217 5.437 -29.264 1.00 66.19 87 ILE A N 1
ATOM 683 C CA . ILE A 1 87 ? 22.769 5.675 -29.366 1.00 66.19 87 ILE A CA 1
ATOM 684 C C . ILE A 1 87 ? 22.103 5.486 -27.995 1.00 66.19 87 ILE A C 1
ATOM 686 O O . ILE A 1 87 ? 21.284 6.308 -27.594 1.00 66.19 87 ILE A O 1
ATOM 690 N N . LEU A 1 88 ? 22.473 4.451 -27.236 1.00 60.50 88 LEU A N 1
ATOM 691 C CA . LEU A 1 88 ? 21.980 4.249 -25.867 1.00 60.50 88 LEU A CA 1
ATOM 692 C C . LEU A 1 88 ? 22.298 5.427 -24.948 1.00 60.50 88 LEU A C 1
ATOM 694 O O . LEU A 1 88 ? 21.459 5.789 -24.127 1.00 60.50 88 LEU A O 1
ATOM 698 N N . ASP A 1 89 ? 23.484 6.013 -25.083 1.00 61.91 89 ASP A N 1
ATOM 699 C CA . ASP A 1 89 ? 23.904 7.152 -24.272 1.00 61.91 89 ASP A CA 1
ATOM 700 C C . ASP A 1 89 ? 23.183 8.445 -24.702 1.00 61.91 89 ASP A C 1
ATOM 702 O O . ASP A 1 89 ? 22.655 9.182 -23.870 1.00 61.91 89 ASP A O 1
ATOM 706 N N . ALA A 1 90 ? 23.012 8.659 -26.012 1.00 60.72 90 ALA A N 1
ATOM 707 C CA . ALA A 1 90 ? 22.270 9.800 -26.559 1.00 60.72 90 ALA A CA 1
ATOM 708 C C . ALA A 1 90 ? 20.765 9.778 -26.221 1.00 60.72 90 ALA A C 1
ATOM 710 O O . ALA A 1 90 ? 20.135 10.830 -26.074 1.00 60.72 90 ALA A O 1
ATOM 711 N N . TYR A 1 91 ? 20.181 8.585 -26.078 1.00 55.00 91 TYR A N 1
ATOM 712 C CA . TYR A 1 91 ? 18.779 8.387 -25.706 1.00 55.00 91 TYR A CA 1
ATOM 713 C C . TYR A 1 91 ? 18.584 8.015 -24.230 1.00 55.00 91 TYR A C 1
ATOM 715 O O . TYR A 1 91 ? 17.453 7.729 -23.842 1.00 55.00 91 TYR A O 1
ATOM 723 N N . ARG A 1 92 ? 19.628 8.079 -23.389 1.00 50.00 92 ARG A N 1
ATOM 724 C CA . ARG A 1 92 ? 19.610 7.660 -21.973 1.00 50.00 92 ARG A CA 1
ATOM 725 C C . ARG A 1 92 ? 18.438 8.243 -21.170 1.00 50.00 92 ARG A C 1
ATOM 727 O O . ARG A 1 92 ? 17.851 7.547 -20.349 1.00 50.00 92 ARG A O 1
ATOM 734 N N . TRP A 1 93 ? 18.047 9.479 -21.481 1.00 45.09 93 TRP A N 1
ATOM 735 C CA . TRP A 1 93 ? 16.921 10.193 -20.868 1.00 45.09 93 TRP A CA 1
ATOM 736 C C . TRP A 1 93 ? 15.547 9.901 -21.507 1.00 45.09 93 TRP A C 1
ATOM 738 O O . TRP A 1 93 ? 14.519 10.128 -20.877 1.00 45.09 93 TRP A O 1
ATOM 748 N N . LYS A 1 94 ? 15.500 9.395 -22.750 1.00 46.41 94 LYS A N 1
ATOM 749 C CA . LYS A 1 94 ? 14.261 8.985 -23.450 1.00 46.41 94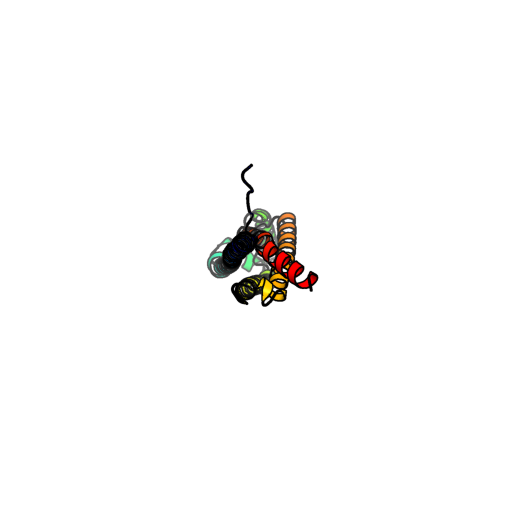 LYS A CA 1
ATOM 750 C C . LYS A 1 94 ? 13.961 7.492 -23.315 1.00 46.41 94 LYS A C 1
ATOM 752 O O . LYS A 1 94 ? 12.821 7.082 -23.509 1.00 46.41 94 LYS A O 1
ATOM 757 N N . THR A 1 95 ? 14.958 6.673 -22.992 1.00 48.97 95 THR A N 1
ATOM 758 C CA . THR A 1 95 ? 14.812 5.234 -22.749 1.00 48.97 95 THR A CA 1
ATOM 759 C C . THR A 1 95 ? 14.764 4.957 -21.250 1.00 48.97 95 THR A C 1
ATOM 761 O O . THR A 1 95 ? 15.580 4.211 -20.719 1.00 48.97 95 THR A O 1
ATOM 764 N N . THR A 1 96 ? 13.791 5.544 -20.555 1.00 49.16 96 THR A N 1
ATOM 765 C CA . THR A 1 96 ? 13.434 5.176 -19.170 1.00 49.16 96 THR A CA 1
ATOM 766 C C . THR A 1 96 ? 12.916 3.738 -19.066 1.00 49.16 96 THR A C 1
ATOM 768 O O . THR A 1 96 ? 12.831 3.172 -17.986 1.00 49.16 96 THR A O 1
ATOM 771 N N . MET A 1 97 ? 12.640 3.089 -20.200 1.00 51.22 97 MET A N 1
ATOM 772 C CA . MET A 1 97 ? 12.318 1.667 -20.282 1.00 51.22 97 MET A CA 1
ATOM 773 C C . MET A 1 97 ? 13.464 0.890 -20.922 1.00 51.22 97 MET A C 1
ATOM 775 O O . MET A 1 97 ? 13.317 0.317 -22.000 1.00 51.22 97 MET A O 1
ATOM 779 N N . ARG A 1 98 ? 14.631 0.863 -20.268 1.00 46.81 98 ARG A N 1
ATOM 780 C CA . ARG A 1 98 ? 15.663 -0.120 -20.617 1.00 46.81 98 ARG A CA 1
ATOM 781 C C . ARG A 1 98 ? 15.098 -1.527 -20.366 1.00 46.81 98 ARG A C 1
ATOM 783 O O . ARG A 1 98 ? 14.743 -1.839 -19.226 1.00 46.81 98 ARG A O 1
ATOM 790 N N . PRO A 1 99 ? 15.034 -2.415 -21.373 1.00 45.84 99 PRO A N 1
ATOM 791 C CA . PRO A 1 99 ? 14.806 -3.831 -21.134 1.00 45.84 99 PRO A CA 1
ATOM 792 C C . PRO A 1 99 ? 16.101 -4.428 -20.561 1.00 45.84 99 PRO A C 1
ATOM 794 O O . PRO A 1 99 ? 16.877 -5.068 -21.261 1.00 45.84 99 PRO A O 1
ATOM 797 N N . SER A 1 100 ? 16.387 -4.176 -19.282 1.00 45.81 100 SER A N 1
ATOM 798 C CA . SER A 1 100 ? 17.436 -4.917 -18.578 1.00 45.81 100 SER A CA 1
ATOM 799 C C . SER A 1 100 ? 16.934 -6.339 -18.327 1.00 45.81 100 SER A C 1
ATOM 801 O O . SER A 1 100 ? 15.793 -6.516 -17.895 1.00 45.81 100 SER A O 1
ATOM 803 N N . ARG A 1 101 ? 17.766 -7.365 -18.549 1.00 39.97 101 ARG A N 1
ATOM 804 C CA . ARG A 1 101 ? 17.459 -8.757 -18.158 1.00 39.97 101 ARG A CA 1
ATOM 805 C C . ARG A 1 101 ? 17.106 -8.884 -16.668 1.00 39.97 101 ARG A C 1
ATOM 807 O O . ARG A 1 101 ? 16.341 -9.771 -16.308 1.00 39.97 101 ARG A O 1
ATOM 814 N N . GLU A 1 102 ? 17.578 -7.968 -15.821 1.00 47.72 102 GLU A N 1
ATOM 815 C CA . GLU A 1 102 ? 17.191 -7.900 -14.405 1.00 47.72 102 GLU A CA 1
ATOM 816 C C . GLU A 1 102 ? 15.751 -7.423 -14.176 1.00 47.72 102 GLU A C 1
ATOM 818 O O . GLU A 1 102 ? 15.166 -7.712 -13.133 1.00 47.72 102 GLU A O 1
ATOM 823 N N . SER A 1 103 ? 15.141 -6.717 -15.132 1.00 47.56 103 SER A N 1
ATOM 824 C CA . SER A 1 103 ? 13.803 -6.136 -14.954 1.00 47.56 103 SER A CA 1
ATOM 825 C C . SER A 1 103 ? 12.700 -7.192 -14.810 1.00 47.56 103 SER A C 1
ATOM 827 O O . SER A 1 103 ? 11.755 -6.969 -14.057 1.00 47.56 103 SER A O 1
ATOM 829 N N . LEU A 1 104 ? 12.864 -8.364 -15.438 1.00 45.88 104 LEU A N 1
ATOM 830 C CA . LEU A 1 104 ? 11.966 -9.521 -15.301 1.00 45.88 104 LEU A CA 1
ATOM 831 C C . LEU A 1 104 ? 11.995 -10.121 -13.888 1.00 45.88 104 LEU A C 1
ATOM 833 O O . LEU A 1 104 ? 10.961 -10.547 -13.373 1.00 45.88 104 LEU A O 1
ATOM 837 N N . HIS A 1 105 ? 13.160 -10.112 -13.233 1.00 50.59 105 HIS A N 1
ATOM 838 C CA . HIS A 1 105 ? 13.288 -10.563 -11.847 1.00 50.59 105 HIS A CA 1
ATOM 839 C C . HIS A 1 105 ? 12.742 -9.535 -10.846 1.00 50.59 105 HIS A C 1
ATOM 841 O O . HIS A 1 105 ? 12.281 -9.927 -9.776 1.00 50.59 105 HIS A O 1
ATOM 847 N N . ARG A 1 106 ? 12.724 -8.239 -11.193 1.00 58.47 106 ARG A N 1
ATOM 848 C CA . ARG A 1 106 ? 12.189 -7.170 -10.328 1.00 58.47 106 ARG A CA 1
ATOM 849 C C . ARG A 1 106 ? 10.659 -7.029 -10.378 1.00 58.47 106 ARG A C 1
ATOM 851 O O . ARG A 1 106 ? 10.067 -6.607 -9.389 1.00 58.47 106 ARG A O 1
ATOM 858 N N . SER A 1 107 ? 9.989 -7.414 -11.469 1.00 60.28 107 SER A N 1
ATOM 859 C CA . SER A 1 107 ? 8.525 -7.262 -11.619 1.00 60.28 107 SER A CA 1
ATOM 860 C C . SER A 1 107 ? 7.687 -8.236 -10.777 1.00 60.28 107 SER A C 1
ATOM 862 O O . SER A 1 107 ? 6.599 -7.881 -10.313 1.00 60.28 107 SER A O 1
ATOM 864 N N . ALA A 1 108 ? 8.179 -9.457 -10.537 1.00 70.50 108 ALA A N 1
ATOM 865 C CA . ALA A 1 108 ? 7.458 -10.446 -9.730 1.00 70.50 108 ALA A CA 1
ATOM 866 C C . ALA A 1 108 ? 7.328 -10.040 -8.241 1.00 70.50 108 ALA A C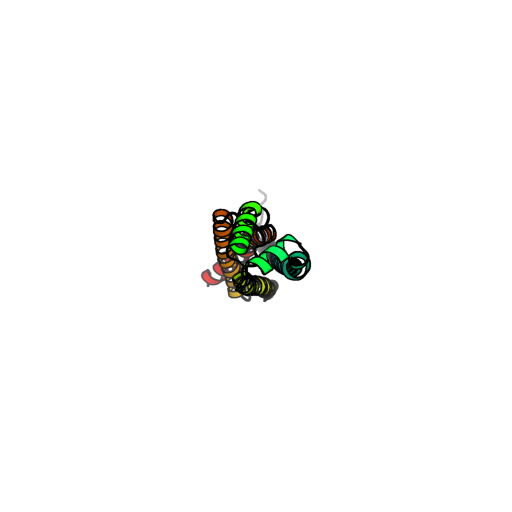 1
ATOM 868 O O . ALA A 1 108 ? 6.212 -10.110 -7.721 1.00 70.50 108 ALA A O 1
ATOM 869 N N . PRO A 1 109 ? 8.390 -9.547 -7.566 1.00 79.38 109 PRO A N 1
ATOM 870 C CA . PRO A 1 109 ? 8.301 -8.998 -6.210 1.00 79.38 109 PRO A CA 1
ATOM 871 C C . PRO A 1 109 ? 7.324 -7.826 -6.072 1.00 79.38 109 PRO A C 1
ATOM 873 O O . PRO A 1 109 ? 6.594 -7.745 -5.087 1.00 79.38 109 PRO A O 1
ATOM 876 N N . ILE A 1 110 ? 7.278 -6.921 -7.056 1.00 81.06 110 ILE A N 1
ATOM 877 C CA . ILE A 1 110 ? 6.375 -5.763 -7.007 1.00 81.06 110 ILE A CA 1
ATOM 878 C C . ILE A 1 110 ? 4.924 -6.244 -7.102 1.00 81.06 110 ILE A C 1
ATOM 880 O O . ILE A 1 110 ? 4.115 -5.944 -6.224 1.00 81.06 110 ILE A O 1
ATOM 884 N N . THR A 1 111 ? 4.611 -7.077 -8.096 1.00 86.06 111 THR A N 1
ATOM 885 C CA . THR A 1 111 ? 3.262 -7.629 -8.303 1.00 86.06 111 THR A CA 1
ATOM 886 C C . THR A 1 111 ? 2.770 -8.409 -7.081 1.00 86.06 111 THR A C 1
ATOM 888 O O . THR A 1 111 ? 1.655 -8.182 -6.603 1.00 86.06 111 THR A O 1
ATOM 891 N N . SER A 1 112 ? 3.608 -9.292 -6.524 1.00 88.31 112 SER A N 1
ATOM 892 C CA . SER A 1 112 ? 3.254 -10.066 -5.331 1.00 88.31 112 SER A CA 1
ATOM 893 C C . SER A 1 112 ? 3.061 -9.170 -4.108 1.00 88.31 112 SER A C 1
ATOM 895 O O . SER A 1 112 ? 2.152 -9.414 -3.315 1.00 88.31 112 SER A O 1
ATOM 897 N N . SER A 1 113 ? 3.835 -8.088 -3.984 1.00 90.12 113 SER A N 1
ATOM 898 C CA . SER A 1 113 ? 3.669 -7.131 -2.891 1.00 90.12 113 SER A CA 1
ATOM 899 C C . SER A 1 113 ? 2.328 -6.393 -2.952 1.00 90.12 113 SER A C 1
ATOM 901 O O . SER A 1 113 ? 1.677 -6.220 -1.923 1.00 90.12 113 SER A O 1
ATOM 903 N N . HIS A 1 114 ? 1.850 -6.019 -4.143 1.00 91.81 114 HIS A N 1
ATOM 904 C CA . HIS A 1 114 ? 0.524 -5.419 -4.287 1.00 91.81 114 HIS A CA 1
ATOM 905 C C . HIS A 1 114 ? -0.591 -6.418 -3.993 1.00 91.81 114 HIS A C 1
ATOM 907 O O . HIS A 1 114 ? -1.545 -6.073 -3.294 1.00 91.81 114 HIS A O 1
ATOM 913 N N . ALA A 1 115 ? -0.459 -7.656 -4.476 1.00 93.31 115 ALA A N 1
ATOM 914 C CA . ALA A 1 115 ? -1.400 -8.724 -4.158 1.00 93.31 115 ALA A CA 1
ATOM 915 C C . ALA A 1 115 ? -1.464 -8.972 -2.642 1.00 93.31 115 ALA A C 1
ATOM 917 O O . ALA A 1 115 ? -2.554 -9.060 -2.079 1.00 93.31 115 ALA A O 1
ATOM 918 N N . ALA A 1 116 ? -0.313 -8.978 -1.961 1.00 94.62 116 ALA A N 1
ATOM 919 C CA . ALA A 1 116 ? -0.237 -9.077 -0.508 1.00 94.62 116 ALA A CA 1
ATOM 920 C C . ALA A 1 116 ? -0.906 -7.882 0.188 1.00 94.62 116 ALA A C 1
ATOM 922 O O . ALA A 1 116 ? -1.652 -8.080 1.143 1.00 94.62 116 ALA A O 1
ATOM 923 N N . THR A 1 117 ? -0.723 -6.651 -0.302 1.00 94.19 117 THR A N 1
ATOM 924 C CA . THR A 1 117 ? -1.430 -5.474 0.233 1.00 94.19 117 THR A CA 1
ATOM 925 C C . THR A 1 117 ? -2.945 -5.592 0.072 1.00 94.19 117 THR A C 1
ATOM 927 O O . THR A 1 117 ? -3.680 -5.275 1.008 1.00 94.19 117 THR A O 1
ATOM 930 N N . ILE A 1 118 ? -3.437 -6.067 -1.076 1.00 94.94 118 ILE A N 1
ATOM 931 C CA . ILE A 1 118 ? -4.875 -6.293 -1.296 1.00 94.94 118 ILE A CA 1
ATOM 932 C C . ILE A 1 118 ? -5.389 -7.371 -0.339 1.00 94.94 118 ILE A C 1
ATOM 934 O O . ILE A 1 118 ? -6.383 -7.148 0.348 1.00 94.94 118 ILE A O 1
ATOM 938 N N . ALA A 1 119 ? -4.685 -8.499 -0.232 1.00 95.81 119 ALA A N 1
ATOM 939 C CA . ALA A 1 119 ? -5.059 -9.585 0.666 1.00 95.81 119 ALA A CA 1
ATOM 940 C C . ALA A 1 119 ? -5.087 -9.127 2.134 1.00 95.81 119 ALA A C 1
ATOM 942 O O . ALA A 1 119 ? -6.097 -9.305 2.809 1.00 95.81 119 ALA A O 1
ATOM 943 N N . LEU A 1 120 ? -4.032 -8.460 2.615 1.00 94.00 120 LEU A N 1
ATOM 944 C CA . LEU A 1 120 ? -3.947 -7.943 3.985 1.00 94.00 120 LEU A CA 1
ATOM 945 C C . LEU A 1 120 ? -5.019 -6.890 4.272 1.00 94.00 120 LEU A C 1
ATOM 947 O O . LEU A 1 120 ? -5.662 -6.929 5.317 1.00 94.00 120 LEU A O 1
ATOM 951 N N . SER A 1 121 ? -5.268 -5.962 3.348 1.00 94.12 121 SER A N 1
ATOM 952 C CA . SER A 1 121 ? -6.312 -4.943 3.524 1.00 94.12 121 SER A CA 1
ATOM 953 C C . SER A 1 121 ? -7.728 -5.524 3.444 1.00 94.12 121 SER A C 1
ATOM 955 O O . SER A 1 121 ? -8.636 -4.982 4.070 1.00 94.12 121 SER A O 1
ATOM 957 N N . ALA A 1 122 ? -7.932 -6.651 2.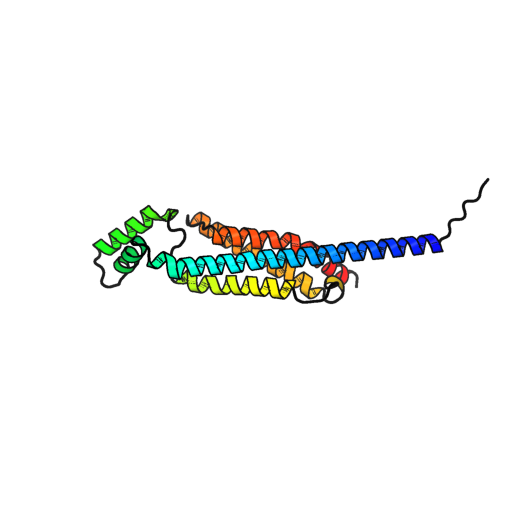757 1.00 94.31 122 ALA A N 1
ATOM 958 C CA . ALA A 1 122 ? -9.208 -7.368 2.710 1.00 94.31 122 ALA A CA 1
ATOM 959 C C . ALA A 1 122 ? -9.431 -8.326 3.898 1.00 94.31 122 ALA A C 1
ATOM 961 O O . ALA A 1 122 ? -10.571 -8.516 4.309 1.00 94.31 122 ALA A O 1
ATOM 962 N N . ALA A 1 123 ? -8.374 -8.897 4.478 1.00 94.38 123 ALA A N 1
ATOM 963 C CA . ALA A 1 123 ? -8.474 -9.960 5.482 1.00 94.38 123 ALA A CA 1
ATOM 964 C C . ALA A 1 123 ? -8.954 -9.484 6.862 1.00 94.38 123 ALA A C 1
ATOM 966 O O . ALA A 1 123 ? -8.292 -8.675 7.490 1.00 94.38 123 ALA A O 1
ATOM 967 N N . GLY A 1 124 ? -10.037 -10.044 7.401 1.00 90.12 124 GLY A N 1
ATOM 968 C CA . GLY A 1 124 ? -10.550 -9.737 8.747 1.00 90.12 124 GLY A CA 1
ATOM 969 C C . GLY A 1 124 ? -11.808 -8.865 8.732 1.00 90.12 124 GLY A C 1
ATOM 970 O O . GLY A 1 124 ? -12.105 -8.220 7.727 1.00 90.12 124 GLY A O 1
ATOM 971 N N . GLY A 1 125 ? -12.542 -8.864 9.848 1.00 89.50 125 GLY A N 1
ATOM 972 C CA . GLY A 1 125 ? -13.874 -8.263 9.972 1.00 89.50 125 GLY A CA 1
ATOM 973 C C . GLY A 1 125 ? -13.912 -6.732 9.966 1.00 89.50 125 GLY A C 1
ATOM 974 O O . GLY A 1 125 ? -12.891 -6.041 9.865 1.00 89.50 125 GLY A O 1
ATOM 975 N N . GLU A 1 126 ? -15.116 -6.176 10.100 1.00 88.94 126 GLU A N 1
ATOM 976 C CA . GLU A 1 126 ? -15.316 -4.724 10.209 1.00 88.94 126 GLU A CA 1
ATOM 977 C C . GLU A 1 126 ? -14.521 -4.156 11.393 1.00 88.94 126 GLU A C 1
ATOM 979 O O . GLU A 1 126 ? -13.792 -3.173 11.243 1.00 88.94 126 GLU A O 1
ATOM 984 N N . ARG A 1 127 ? -14.527 -4.875 12.521 1.00 89.44 127 ARG A N 1
ATOM 985 C CA . ARG A 1 127 ? -13.841 -4.521 13.772 1.00 89.44 127 ARG A CA 1
ATOM 986 C C . ARG A 1 127 ? -12.466 -5.174 13.907 1.00 89.44 127 ARG A C 1
ATOM 988 O O . ARG A 1 127 ? -12.074 -5.645 14.969 1.00 89.44 127 ARG A O 1
ATOM 995 N N . ARG A 1 128 ? -11.713 -5.228 12.805 1.00 92.06 128 ARG A N 1
ATOM 996 C CA . ARG A 1 128 ? -10.408 -5.911 12.735 1.00 92.06 128 ARG A CA 1
ATOM 997 C C . ARG A 1 128 ? -9.425 -5.487 13.827 1.00 92.06 128 ARG A C 1
ATOM 999 O O . ARG A 1 128 ? -8.718 -6.346 14.336 1.00 92.06 128 ARG A O 1
ATOM 1006 N N . ALA A 1 129 ? -9.384 -4.203 14.184 1.00 93.75 129 ALA A N 1
ATOM 1007 C CA . ALA A 1 129 ? -8.486 -3.712 15.228 1.00 93.75 129 ALA A CA 1
ATOM 1008 C C . ALA A 1 129 ? -8.755 -4.368 16.596 1.00 93.75 129 ALA A C 1
ATOM 1010 O O . ALA A 1 129 ? -7.811 -4.576 17.352 1.00 93.75 129 ALA A O 1
ATOM 1011 N N . ASP A 1 130 ? -10.006 -4.746 16.872 1.00 93.31 130 ASP A N 1
ATOM 1012 C CA . ASP A 1 130 ? -10.427 -5.357 18.136 1.00 93.31 130 ASP A CA 1
ATOM 1013 C C . ASP A 1 130 ? -10.405 -6.893 18.063 1.00 93.31 130 ASP A C 1
ATOM 1015 O O . ASP A 1 130 ? 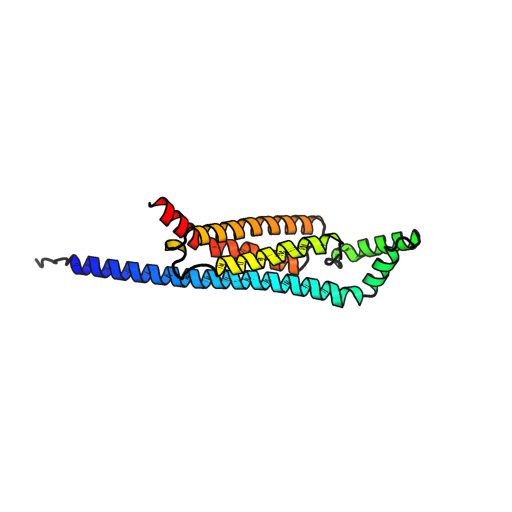-9.953 -7.570 18.988 1.00 93.31 130 ASP A O 1
ATOM 1019 N N . GLU A 1 131 ? -10.875 -7.451 16.944 1.00 94.25 131 GLU A N 1
ATOM 1020 C CA . GLU A 1 131 ? -11.054 -8.895 16.743 1.00 94.25 131 GLU A CA 1
ATOM 1021 C C . GLU A 1 131 ? -9.766 -9.599 16.288 1.00 94.25 131 GLU A C 1
ATOM 1023 O O . GLU A 1 131 ? -9.546 -10.776 16.567 1.00 94.25 131 GLU A O 1
ATOM 1028 N N . SER A 1 132 ? -8.906 -8.911 15.538 1.00 95.06 132 SER A N 1
ATOM 1029 C CA . SER A 1 132 ? -7.681 -9.468 14.950 1.00 95.06 132 SER A CA 1
ATOM 1030 C C . SER A 1 132 ? -6.590 -8.392 14.829 1.00 95.06 132 SER A C 1
ATOM 1032 O O . SER A 1 132 ? -6.139 -8.087 13.719 1.00 95.06 132 SER A O 1
ATOM 1034 N N . PRO A 1 133 ? -6.131 -7.821 15.963 1.00 95.31 133 PRO A N 1
ATOM 1035 C CA . PRO A 1 133 ? -5.233 -6.660 15.994 1.00 95.31 133 PRO A CA 1
ATOM 1036 C C . PRO A 1 133 ? -3.924 -6.880 15.226 1.00 95.31 133 PRO A C 1
ATOM 1038 O O . PRO A 1 133 ? -3.370 -5.950 14.633 1.00 95.31 133 PRO A O 1
ATOM 1041 N N . TRP A 1 134 ? -3.442 -8.125 15.185 1.00 96.44 134 TRP A N 1
ATOM 1042 C CA . TRP A 1 134 ? -2.225 -8.493 14.469 1.00 96.44 134 TRP A CA 1
ATOM 1043 C C . TRP A 1 134 ? -2.321 -8.227 12.960 1.00 96.44 134 TRP A C 1
ATOM 1045 O O . TRP A 1 134 ? -1.307 -7.883 12.360 1.00 96.44 134 TRP A O 1
ATOM 1055 N N . ILE A 1 135 ? -3.511 -8.312 12.341 1.00 96.12 135 ILE A N 1
ATOM 1056 C CA . ILE A 1 135 ? -3.676 -8.039 10.903 1.00 96.12 135 ILE A CA 1
ATOM 1057 C C . ILE A 1 135 ? -3.462 -6.552 10.624 1.00 96.12 135 ILE A C 1
ATOM 1059 O O . ILE A 1 135 ? -2.768 -6.199 9.673 1.00 96.12 135 ILE A O 1
ATOM 1063 N N . SER A 1 136 ? -4.036 -5.668 11.444 1.00 96.00 136 SER A N 1
ATOM 1064 C CA . SER A 1 136 ? -3.896 -4.218 11.270 1.00 96.00 136 SER A CA 1
ATOM 1065 C C . SER A 1 136 ? -2.436 -3.787 11.456 1.00 96.00 136 SER A C 1
ATOM 1067 O O . SER A 1 136 ? -1.917 -3.007 10.657 1.00 96.00 136 SER A O 1
ATOM 1069 N N . ILE A 1 137 ? -1.742 -4.368 12.442 1.00 97.06 137 ILE A N 1
ATOM 1070 C CA . ILE A 1 137 ? -0.305 -4.150 12.671 1.00 97.06 137 ILE A CA 1
ATOM 1071 C C . ILE A 1 137 ? 0.522 -4.676 11.491 1.00 97.06 137 ILE A C 1
ATOM 1073 O O . ILE A 1 137 ? 1.350 -3.943 10.952 1.00 97.06 137 ILE A O 1
ATOM 1077 N N . ALA A 1 138 ? 0.273 -5.911 11.045 1.00 96.75 138 ALA A N 1
ATOM 1078 C CA . ALA A 1 138 ? 0.974 -6.509 9.911 1.00 96.75 138 ALA A CA 1
ATOM 1079 C C . ALA A 1 138 ? 0.757 -5.709 8.620 1.00 96.75 138 ALA A C 1
ATOM 1081 O O . ALA A 1 138 ? 1.707 -5.475 7.878 1.00 96.75 138 ALA A O 1
ATOM 1082 N N . SER A 1 139 ? -0.464 -5.228 8.370 1.00 95.69 139 SER A N 1
ATOM 1083 C CA . SER A 1 139 ? -0.774 -4.397 7.206 1.00 95.69 139 SER A CA 1
ATOM 1084 C C . SER A 1 139 ? -0.010 -3.074 7.228 1.00 95.69 139 SER A C 1
ATOM 1086 O O . SER A 1 139 ? 0.504 -2.668 6.188 1.00 95.69 139 SER A O 1
ATOM 1088 N N . ALA A 1 140 ? 0.073 -2.397 8.377 1.00 97.50 140 ALA A N 1
ATOM 1089 C CA . ALA A 1 140 ? 0.832 -1.153 8.491 1.00 97.50 140 ALA A CA 1
ATOM 1090 C C . ALA A 1 140 ? 2.343 -1.389 8.369 1.00 97.50 140 ALA A C 1
ATOM 1092 O O . ALA A 1 140 ? 3.015 -0.679 7.621 1.00 97.50 140 ALA A O 1
ATOM 1093 N N . GLY A 1 141 ? 2.866 -2.426 9.032 1.00 97.25 141 GLY A N 1
ATOM 1094 C CA . GLY A 1 141 ? 4.272 -2.816 8.928 1.00 97.25 141 GLY A CA 1
ATOM 1095 C C . GLY A 1 141 ? 4.669 -3.168 7.494 1.00 97.25 141 GLY A C 1
ATOM 1096 O O . GLY A 1 141 ? 5.673 -2.672 6.989 1.00 97.25 141 GLY A O 1
ATOM 1097 N N . PHE A 1 142 ? 3.841 -3.948 6.797 1.00 96.25 142 PHE A N 1
ATOM 1098 C CA . PHE A 1 142 ? 4.065 -4.301 5.398 1.00 96.25 142 PHE A CA 1
ATOM 1099 C C . PHE A 1 142 ? 4.053 -3.069 4.480 1.00 96.25 142 PHE A C 1
ATOM 1101 O O . PHE A 1 142 ? 4.957 -2.907 3.659 1.00 96.25 142 PHE A O 1
ATOM 1108 N N . SER A 1 143 ? 3.079 -2.165 4.648 1.00 95.38 143 SER A N 1
ATOM 1109 C CA . SER A 1 143 ? 3.029 -0.898 3.903 1.00 95.38 143 SER A CA 1
ATOM 1110 C C . SER A 1 143 ? 4.269 -0.035 4.146 1.00 95.38 143 SER A C 1
ATOM 1112 O O . SER A 1 143 ? 4.808 0.529 3.197 1.00 95.38 143 SER A O 1
ATOM 1114 N N . ALA A 1 144 ? 4.758 0.042 5.388 1.00 97.06 144 ALA A N 1
ATOM 1115 C CA . ALA A 1 144 ? 5.961 0.797 5.728 1.00 97.06 144 ALA A CA 1
ATOM 1116 C C . ALA A 1 144 ? 7.222 0.204 5.076 1.00 97.06 144 ALA A C 1
ATOM 1118 O O . ALA A 1 144 ? 7.977 0.935 4.435 1.00 97.06 144 ALA A O 1
ATOM 1119 N N . ILE A 1 145 ? 7.419 -1.118 5.166 1.00 95.00 145 ILE A N 1
ATOM 1120 C CA . ILE A 1 145 ? 8.540 -1.817 4.510 1.00 95.00 145 ILE A CA 1
ATOM 1121 C C . ILE A 1 145 ? 8.522 -1.548 3.003 1.00 95.00 145 ILE A C 1
ATOM 1123 O O . ILE A 1 145 ? 9.551 -1.222 2.411 1.00 95.00 145 ILE A O 1
ATOM 1127 N N . ARG A 1 146 ? 7.343 -1.635 2.381 1.00 93.81 146 ARG A N 1
ATOM 1128 C CA . ARG A 1 146 ? 7.183 -1.403 0.945 1.00 93.81 146 ARG A CA 1
ATOM 1129 C C . ARG A 1 146 ? 7.443 0.053 0.556 1.00 93.81 146 ARG A C 1
ATOM 1131 O O . ARG A 1 146 ? 8.102 0.291 -0.452 1.00 93.81 146 ARG A O 1
ATOM 1138 N N . ALA A 1 147 ? 6.981 1.019 1.349 1.00 94.06 147 ALA A N 1
ATOM 1139 C CA . ALA A 1 147 ? 7.269 2.433 1.123 1.00 94.06 147 ALA A CA 1
ATOM 1140 C C . ALA A 1 147 ? 8.779 2.723 1.176 1.00 94.06 147 ALA A C 1
ATOM 1142 O O . ALA A 1 147 ? 9.286 3.443 0.320 1.00 94.06 147 ALA A O 1
ATOM 1143 N N . VAL A 1 148 ? 9.508 2.110 2.116 1.00 94.56 148 VAL A N 1
ATOM 1144 C CA . VAL A 1 148 ? 10.975 2.215 2.185 1.00 94.56 148 VAL A CA 1
ATOM 1145 C C . VAL A 1 148 ? 11.634 1.569 0.967 1.00 94.56 148 VAL A C 1
ATOM 1147 O O . VAL A 1 148 ? 12.502 2.184 0.353 1.00 94.56 148 VAL A O 1
ATOM 1150 N N . ALA A 1 149 ? 11.223 0.353 0.596 1.00 89.94 149 ALA A N 1
ATOM 1151 C CA . ALA A 1 149 ? 11.793 -0.363 -0.544 1.00 89.94 149 ALA A CA 1
ATOM 1152 C C . ALA A 1 149 ? 11.631 0.426 -1.852 1.00 89.94 149 ALA A C 1
ATOM 1154 O O . ALA A 1 149 ? 12.605 0.626 -2.575 1.00 89.94 149 ALA A O 1
ATOM 1155 N N . VAL A 1 150 ? 10.426 0.937 -2.123 1.00 89.62 150 VAL A N 1
ATOM 1156 C CA . VAL A 1 150 ? 10.182 1.735 -3.328 1.00 89.62 150 VAL A CA 1
ATOM 1157 C C . VAL A 1 150 ? 10.840 3.115 -3.238 1.00 89.62 150 VAL A C 1
ATOM 1159 O O . VAL A 1 150 ? 11.336 3.613 -4.241 1.00 89.62 150 VAL A O 1
ATOM 1162 N N . GLY A 1 151 ? 10.911 3.727 -2.053 1.00 89.81 151 GLY A N 1
ATOM 1163 C CA . GLY A 1 151 ? 11.636 4.986 -1.865 1.00 89.81 151 GLY A CA 1
ATOM 1164 C C . GLY A 1 151 ? 13.123 4.861 -2.205 1.00 89.81 151 GLY A C 1
ATOM 1165 O O . GLY A 1 151 ? 13.665 5.719 -2.896 1.00 89.81 151 GLY A O 1
ATOM 1166 N N . ARG A 1 152 ? 13.769 3.764 -1.785 1.00 89.62 152 ARG A N 1
ATOM 1167 C CA . ARG A 1 152 ? 15.158 3.458 -2.164 1.00 89.62 152 ARG A CA 1
ATOM 1168 C C . ARG A 1 152 ? 15.303 3.260 -3.667 1.00 89.62 152 ARG A C 1
ATOM 1170 O O . ARG A 1 152 ? 16.197 3.850 -4.255 1.00 89.62 152 ARG A O 1
ATOM 1177 N N . GLN A 1 153 ? 14.390 2.507 -4.278 1.00 85.81 153 GLN A N 1
ATOM 1178 C CA . GLN A 1 153 ? 14.397 2.303 -5.724 1.00 85.81 153 GLN A CA 1
ATOM 1179 C C . GLN A 1 153 ? 14.280 3.631 -6.489 1.00 85.81 153 GLN A C 1
ATOM 1181 O O . GLN A 1 153 ? 15.021 3.851 -7.434 1.00 85.81 153 GLN A O 1
ATOM 1186 N N . VAL A 1 154 ? 13.397 4.542 -6.067 1.00 87.56 154 VAL A N 1
ATOM 1187 C CA . VAL A 1 154 ? 13.264 5.864 -6.703 1.00 87.56 154 VAL A CA 1
ATOM 1188 C C . VAL A 1 154 ? 14.554 6.675 -6.600 1.00 87.56 154 VAL A C 1
ATOM 1190 O O . VAL A 1 154 ? 14.905 7.358 -7.554 1.00 87.56 154 VAL A O 1
ATOM 1193 N N . LEU A 1 155 ? 15.257 6.617 -5.465 1.00 87.94 155 LEU A N 1
ATOM 1194 C CA . LEU A 1 155 ? 16.544 7.302 -5.312 1.00 87.94 155 LEU A CA 1
ATOM 1195 C C . LEU A 1 155 ? 17.596 6.731 -6.269 1.00 87.94 155 LEU A C 1
ATOM 1197 O O . LEU A 1 155 ? 18.227 7.504 -6.981 1.00 87.94 155 LEU A O 1
ATOM 1201 N N . GLU A 1 156 ? 17.713 5.403 -6.345 1.00 84.50 156 GLU A N 1
ATOM 1202 C CA . GLU A 1 156 ? 18.606 4.715 -7.291 1.00 84.50 156 GLU A CA 1
ATOM 1203 C C . GLU A 1 156 ? 18.267 5.093 -8.747 1.00 84.50 156 GLU A C 1
ATOM 1205 O O . GLU A 1 156 ? 19.141 5.493 -9.513 1.00 84.50 156 GLU A O 1
ATOM 1210 N N . ASP A 1 157 ? 16.982 5.080 -9.114 1.00 81.81 157 ASP A N 1
ATOM 1211 C CA . ASP A 1 157 ? 16.529 5.432 -10.463 1.00 81.81 157 ASP A CA 1
ATOM 1212 C C . ASP A 1 157 ? 16.776 6.919 -10.794 1.00 81.81 157 ASP A C 1
ATOM 1214 O O . ASP A 1 157 ? 17.027 7.263 -11.952 1.00 81.81 157 ASP A O 1
ATOM 1218 N N . ILE A 1 158 ? 16.728 7.823 -9.807 1.00 83.81 158 ILE A N 1
ATOM 1219 C CA . ILE A 1 158 ? 17.093 9.239 -9.984 1.00 83.81 158 ILE A CA 1
ATOM 1220 C C . ILE A 1 158 ? 18.604 9.386 -10.194 1.00 83.81 158 ILE A C 1
ATOM 1222 O O . ILE A 1 158 ? 19.010 10.104 -11.109 1.00 83.81 158 ILE A O 1
ATOM 1226 N N . GLU A 1 159 ? 19.423 8.714 -9.381 1.00 80.75 159 GLU A N 1
ATOM 1227 C CA . GLU A 1 159 ? 20.890 8.734 -9.483 1.00 80.75 159 GLU A CA 1
ATOM 1228 C C . GLU A 1 159 ? 21.370 8.193 -10.838 1.00 80.75 159 GLU A C 1
ATOM 1230 O O . GLU A 1 159 ? 22.262 8.769 -11.467 1.00 80.75 159 GLU A O 1
ATOM 1235 N N . ASP A 1 160 ? 20.710 7.152 -11.345 1.00 74.69 160 ASP A N 1
ATOM 1236 C CA . ASP A 1 160 ? 21.013 6.558 -12.645 1.00 74.69 160 ASP A CA 1
ATOM 1237 C C . ASP A 1 160 ? 20.467 7.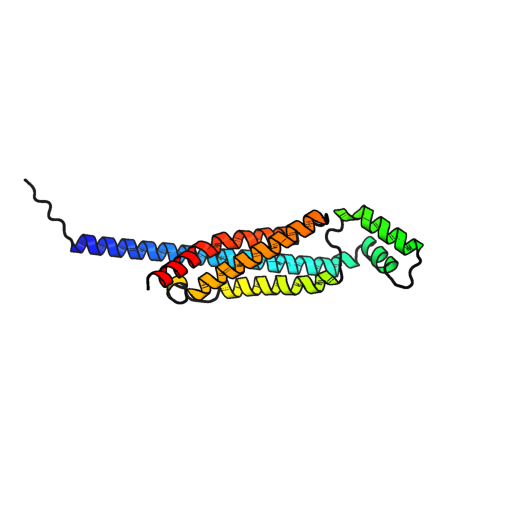368 -13.841 1.00 74.69 160 ASP A C 1
ATOM 1239 O O . ASP A 1 160 ? 20.879 7.143 -14.991 1.00 74.69 160 ASP A O 1
ATOM 1243 N N . GLY A 1 161 ? 19.584 8.343 -13.587 1.00 73.31 161 GLY A N 1
ATOM 1244 C CA . GLY A 1 161 ? 18.939 9.185 -14.600 1.00 73.31 161 GLY A CA 1
ATOM 1245 C C . GLY A 1 161 ? 17.798 8.489 -15.353 1.00 73.31 161 GLY A C 1
ATOM 1246 O O . GLY A 1 161 ? 17.561 8.777 -16.529 1.00 73.31 161 GLY A O 1
ATOM 1247 N N . HIS A 1 162 ? 17.108 7.552 -14.701 1.00 71.06 162 HIS A N 1
ATOM 1248 C CA . HIS A 1 162 ? 16.146 6.618 -15.292 1.00 71.06 162 HIS A CA 1
ATOM 1249 C C . HIS A 1 162 ? 14.779 6.594 -14.585 1.00 71.06 162 HIS A C 1
ATOM 1251 O O . HIS A 1 162 ? 14.135 5.552 -14.497 1.00 71.06 162 HIS A O 1
ATOM 1257 N N . LEU A 1 163 ? 14.278 7.751 -14.145 1.00 76.50 163 LEU A N 1
ATOM 1258 C CA . LEU A 1 163 ? 12.960 7.829 -13.515 1.00 76.50 163 LEU A CA 1
ATOM 1259 C C . LEU A 1 163 ? 11.826 7.623 -14.535 1.00 76.50 163 LEU A C 1
ATOM 1261 O O . LEU A 1 163 ? 11.577 8.471 -15.394 1.00 76.50 163 LEU A O 1
ATOM 1265 N N . ASP A 1 164 ? 11.108 6.508 -14.419 1.00 79.88 164 ASP A N 1
ATOM 1266 C CA . ASP A 1 164 ? 9.934 6.219 -15.240 1.00 79.88 164 ASP A CA 1
ATOM 1267 C C . ASP A 1 164 ? 8.608 6.544 -14.518 1.00 79.88 164 ASP A C 1
ATOM 1269 O O . ASP A 1 164 ? 8.504 6.560 -13.284 1.00 79.88 164 ASP A O 1
ATOM 1273 N N . VAL A 1 165 ? 7.568 6.832 -15.309 1.00 84.69 165 VAL A N 1
ATOM 1274 C CA . VAL A 1 165 ? 6.251 7.241 -14.794 1.00 84.69 165 VAL A CA 1
ATOM 1275 C C . VAL A 1 165 ? 5.565 6.130 -13.993 1.00 84.69 165 VAL A C 1
ATOM 1277 O O . VAL A 1 165 ? 4.899 6.420 -13.003 1.00 84.69 165 VAL A O 1
ATOM 1280 N N . PHE A 1 166 ? 5.750 4.863 -14.366 1.00 85.12 166 PHE A N 1
ATOM 1281 C CA . PHE A 1 166 ? 5.139 3.721 -13.687 1.00 85.12 166 PHE A CA 1
ATOM 1282 C C . PHE A 1 166 ? 5.795 3.479 -12.326 1.00 85.12 166 PHE A C 1
ATOM 1284 O O . PHE A 1 166 ? 5.088 3.269 -11.339 1.00 85.12 166 PHE A O 1
ATOM 1291 N N . THR A 1 167 ? 7.122 3.598 -12.246 1.00 85.00 167 THR A N 1
ATOM 1292 C CA . THR A 1 167 ? 7.864 3.545 -10.981 1.00 85.00 167 THR A CA 1
ATOM 1293 C C . THR A 1 167 ? 7.457 4.693 -10.060 1.00 85.00 167 THR A C 1
ATOM 1295 O O . THR A 1 167 ? 7.172 4.469 -8.883 1.00 85.00 167 THR A O 1
ATOM 1298 N N . THR A 1 168 ? 7.314 5.907 -10.599 1.00 89.94 168 THR A N 1
ATOM 1299 C CA . THR A 1 168 ? 6.843 7.069 -9.829 1.00 89.94 168 THR A CA 1
ATOM 1300 C C . THR A 1 168 ? 5.428 6.853 -9.287 1.00 89.94 168 THR A C 1
ATOM 1302 O O . THR A 1 168 ? 5.172 7.079 -8.104 1.00 89.94 168 THR A O 1
ATOM 1305 N N . LEU A 1 169 ? 4.502 6.360 -10.118 1.00 90.38 169 LEU A N 1
ATOM 1306 C CA . LEU A 1 169 ? 3.134 6.049 -9.694 1.00 90.38 169 LEU A CA 1
ATOM 1307 C C . LEU A 1 169 ? 3.106 4.973 -8.605 1.00 90.38 169 LEU A C 1
ATOM 1309 O O . LEU A 1 169 ? 2.386 5.118 -7.614 1.00 90.38 169 LEU A O 1
ATOM 1313 N N . ASN A 1 170 ? 3.908 3.917 -8.753 1.00 89.25 170 ASN A N 1
ATOM 1314 C CA . ASN A 1 170 ? 4.025 2.873 -7.742 1.00 89.25 170 ASN A CA 1
ATOM 1315 C C . ASN A 1 170 ? 4.579 3.422 -6.415 1.00 89.25 170 ASN A C 1
ATOM 1317 O O . ASN A 1 170 ? 4.065 3.093 -5.341 1.00 89.25 170 ASN A O 1
ATOM 1321 N N . ALA A 1 171 ? 5.585 4.296 -6.472 1.00 91.38 171 ALA A N 1
ATOM 1322 C CA . ALA A 1 171 ? 6.160 4.945 -5.298 1.00 91.38 171 ALA A CA 1
ATOM 1323 C C . ALA A 1 171 ? 5.138 5.786 -4.549 1.00 91.38 171 ALA A C 1
ATOM 1325 O O . ALA A 1 171 ? 4.917 5.573 -3.355 1.00 91.38 171 ALA A O 1
ATOM 1326 N N . VAL A 1 172 ? 4.452 6.674 -5.266 1.00 94.75 172 VAL A N 1
ATOM 1327 C CA . VAL A 1 172 ? 3.409 7.526 -4.693 1.00 94.75 172 VAL A CA 1
ATOM 1328 C C . VAL A 1 172 ? 2.310 6.671 -4.064 1.00 94.75 172 VAL A C 1
ATOM 1330 O O . VAL A 1 172 ? 1.935 6.912 -2.918 1.00 94.75 172 VAL A O 1
ATOM 1333 N N . ALA A 1 173 ? 1.839 5.629 -4.755 1.00 94.81 173 ALA A N 1
ATOM 1334 C CA . ALA A 1 173 ? 0.804 4.744 -4.230 1.00 94.81 173 ALA A CA 1
ATOM 1335 C C . ALA A 1 173 ? 1.253 3.977 -2.973 1.00 94.81 173 ALA A C 1
ATOM 1337 O O . ALA A 1 173 ? 0.484 3.835 -2.021 1.00 94.81 173 ALA A O 1
ATOM 1338 N N . SER A 1 174 ? 2.500 3.501 -2.948 1.00 93.50 174 SER A N 1
ATOM 1339 C CA . SER A 1 174 ? 3.070 2.769 -1.810 1.00 93.50 174 SER A CA 1
ATOM 1340 C C . SER A 1 174 ? 3.250 3.671 -0.587 1.00 93.50 174 SER A C 1
ATOM 1342 O O . SER A 1 174 ? 2.886 3.285 0.521 1.00 93.50 174 SER A O 1
ATOM 1344 N N . ILE A 1 175 ? 3.750 4.893 -0.786 1.00 95.94 175 ILE A N 1
ATOM 1345 C CA . ILE A 1 175 ? 3.950 5.876 0.285 1.00 95.94 175 ILE A CA 1
ATOM 1346 C C . ILE A 1 175 ? 2.601 6.365 0.826 1.00 95.94 175 ILE A C 1
ATOM 1348 O O . ILE A 1 175 ? 2.409 6.419 2.041 1.00 95.94 175 ILE A O 1
ATOM 1352 N N . ALA A 1 176 ? 1.631 6.648 -0.049 1.00 97.19 176 ALA A N 1
ATOM 1353 C CA . ALA A 1 176 ? 0.296 7.098 0.348 1.00 97.19 176 ALA A CA 1
ATOM 1354 C C . ALA A 1 176 ? -0.483 6.050 1.165 1.00 97.19 176 ALA A C 1
ATOM 1356 O O . ALA A 1 176 ? -1.353 6.410 1.959 1.00 97.19 176 ALA A O 1
ATOM 1357 N N . ALA A 1 177 ? -0.163 4.758 1.027 1.00 96.25 177 ALA A N 1
ATOM 1358 C CA . ALA A 1 177 ? -0.788 3.699 1.816 1.00 96.25 177 ALA A CA 1
ATOM 1359 C C . ALA A 1 177 ? -0.396 3.742 3.306 1.00 96.25 177 ALA A C 1
ATOM 1361 O O . ALA A 1 177 ? -1.193 3.352 4.162 1.00 96.25 177 ALA A O 1
ATOM 1362 N N . VAL A 1 178 ? 0.796 4.249 3.643 1.00 97.62 178 VAL A N 1
ATOM 1363 C CA . VAL A 1 178 ? 1.300 4.294 5.026 1.00 97.62 178 VAL A CA 1
ATOM 1364 C C . VAL A 1 178 ? 0.367 5.079 5.960 1.00 97.62 178 VAL A C 1
ATOM 1366 O O . VAL A 1 178 ? -0.166 4.466 6.893 1.00 97.62 178 VAL A O 1
ATOM 1369 N N . PRO A 1 179 ? 0.066 6.375 5.720 1.00 97.69 179 PRO A N 1
ATOM 1370 C CA . PRO A 1 179 ? -0.820 7.137 6.601 1.00 97.69 179 PRO A CA 1
ATOM 1371 C C . PRO A 1 179 ? -2.258 6.598 6.628 1.00 97.69 179 PRO A C 1
ATOM 1373 O O . PRO A 1 179 ? -2.980 6.844 7.590 1.00 97.69 179 PRO A O 1
ATOM 1376 N N . LEU A 1 180 ? -2.682 5.833 5.616 1.00 97.00 180 LEU A N 1
ATOM 1377 C CA . LEU A 1 180 ? -4.001 5.195 5.598 1.00 97.00 180 LEU A CA 1
ATOM 1378 C C . LEU A 1 180 ? -4.070 3.959 6.504 1.00 97.00 180 LEU A C 1
ATOM 1380 O O . LEU A 1 180 ? -5.111 3.697 7.099 1.00 97.00 180 LEU A O 1
ATOM 1384 N N . THR A 1 181 ? -2.977 3.208 6.638 1.00 96.75 181 THR A N 1
ATOM 1385 C CA . THR A 1 181 ? -2.931 2.012 7.503 1.00 96.75 181 THR A CA 1
ATOM 1386 C C . THR A 1 181 ? -2.631 2.324 8.971 1.00 96.75 181 THR A C 1
ATOM 1388 O O . THR A 1 181 ? -3.018 1.564 9.861 1.00 96.75 181 THR A O 1
ATOM 1391 N N . MET A 1 182 ? -1.985 3.459 9.247 1.00 96.88 182 MET A N 1
ATOM 1392 C CA . MET A 1 182 ? -1.464 3.781 10.577 1.00 96.88 182 MET A CA 1
ATOM 1393 C C . MET A 1 182 ? -2.537 3.946 11.676 1.00 96.88 182 MET A C 1
ATOM 1395 O O . MET A 1 182 ? -2.355 3.373 12.750 1.00 96.88 182 MET A O 1
ATOM 1399 N N . PRO A 1 183 ? -3.668 4.657 11.468 1.00 96.31 183 PRO A N 1
ATOM 1400 C CA . PRO A 1 183 ? -4.642 4.892 12.542 1.00 96.31 183 PRO A CA 1
ATOM 1401 C C . PRO A 1 183 ? -5.270 3.606 13.088 1.00 96.31 183 PRO A C 1
ATOM 1403 O O . PRO A 1 183 ? -5.538 3.489 14.283 1.00 96.31 183 PRO A O 1
ATOM 1406 N N . GLU A 1 184 ? -5.501 2.632 12.210 1.00 95.56 184 GLU A N 1
ATOM 1407 C CA . GLU A 1 184 ? -6.040 1.332 12.593 1.00 95.56 184 GLU A CA 1
ATOM 1408 C C . GLU A 1 184 ? -5.003 0.503 13.360 1.00 95.56 184 GLU A C 1
ATOM 1410 O O . GLU A 1 184 ? -5.310 -0.034 14.423 1.00 95.56 184 GLU A O 1
ATOM 1415 N N . ALA A 1 185 ? -3.754 0.472 12.886 1.00 97.19 185 ALA A N 1
ATOM 1416 C CA . ALA A 1 185 ? -2.660 -0.203 13.579 1.00 97.19 185 ALA A CA 1
ATOM 1417 C C . ALA A 1 185 ? -2.381 0.397 14.965 1.00 97.19 185 ALA A C 1
ATOM 1419 O O . ALA A 1 185 ? -2.161 -0.338 15.923 1.00 97.19 185 ALA A O 1
ATOM 1420 N N . MET A 1 186 ? -2.439 1.725 15.105 1.00 97.06 186 MET A N 1
ATOM 1421 C CA . MET A 1 186 ? -2.279 2.390 16.400 1.00 97.06 186 MET A CA 1
ATOM 1422 C C . MET A 1 186 ? -3.370 1.993 17.393 1.00 97.06 186 MET A C 1
ATOM 1424 O O . MET A 1 186 ? -3.063 1.773 18.563 1.00 97.06 186 MET A O 1
ATOM 1428 N N . ARG A 1 187 ? -4.628 1.877 16.952 1.00 94.12 187 ARG A N 1
ATOM 1429 C CA . ARG A 1 187 ? -5.717 1.403 17.819 1.00 94.12 187 ARG A CA 1
ATOM 1430 C C . ARG A 1 187 ? -5.543 -0.066 18.191 1.00 94.12 187 ARG A C 1
ATOM 1432 O O . ARG A 1 187 ? -5.626 -0.379 19.373 1.00 94.12 187 ARG A O 1
ATOM 1439 N N . ALA A 1 188 ? -5.180 -0.920 17.235 1.00 95.56 188 ALA A N 1
ATOM 1440 C CA . ALA A 1 188 ? -4.844 -2.318 17.503 1.00 95.56 188 ALA A CA 1
ATOM 1441 C C . ALA A 1 188 ? -3.713 -2.458 18.545 1.00 95.56 188 ALA A C 1
ATOM 1443 O O . ALA A 1 188 ? -3.831 -3.237 19.488 1.00 95.56 188 ALA A O 1
ATOM 1444 N N . MET A 1 189 ? -2.644 -1.659 18.434 1.00 96.75 189 MET A N 1
ATOM 1445 C CA . MET A 1 189 ? -1.551 -1.645 19.417 1.00 96.75 189 MET A CA 1
ATOM 1446 C C . MET A 1 189 ? -2.014 -1.181 20.799 1.00 96.75 189 MET A C 1
ATOM 1448 O O . MET A 1 189 ? -1.667 -1.813 21.791 1.00 96.75 189 MET A O 1
ATOM 1452 N N . ARG A 1 190 ? -2.818 -0.112 20.888 1.00 95.25 190 ARG A N 1
ATOM 1453 C CA . ARG A 1 190 ? -3.373 0.341 22.176 1.00 95.25 190 ARG A CA 1
ATOM 1454 C C . ARG A 1 190 ? -4.255 -0.730 22.816 1.00 95.25 190 ARG A C 1
ATOM 1456 O O . ARG A 1 190 ? -4.130 -0.958 24.011 1.00 95.25 190 ARG A O 1
ATOM 1463 N N . GLY A 1 191 ? -5.096 -1.401 22.028 1.00 93.19 191 GLY A N 1
ATOM 1464 C CA . GLY A 1 191 ? -5.949 -2.490 22.506 1.00 93.19 191 GLY A CA 1
ATOM 1465 C C . GLY A 1 191 ? -5.161 -3.694 23.027 1.00 93.19 191 GLY A C 1
ATOM 1466 O O . GLY A 1 191 ? -5.609 -4.350 23.962 1.00 93.19 191 GLY A O 1
ATOM 1467 N N . LEU A 1 192 ? -3.978 -3.965 22.466 1.00 94.75 192 LEU A N 1
ATOM 1468 C CA . LEU A 1 192 ? -3.066 -4.996 22.969 1.00 94.75 192 LEU A CA 1
ATOM 1469 C C . LEU A 1 192 ? -2.312 -4.566 24.233 1.00 94.75 192 LEU A C 1
ATOM 1471 O O . LEU A 1 192 ? -2.123 -5.390 25.115 1.00 94.75 192 LEU A O 1
ATOM 1475 N N . LEU A 1 193 ? -1.885 -3.302 24.319 1.00 95.38 193 LEU A N 1
ATOM 1476 C CA . LEU A 1 193 ? -1.122 -2.773 25.460 1.00 95.38 193 LEU A CA 1
ATOM 1477 C C . LEU A 1 193 ? -1.983 -2.471 26.694 1.00 95.38 193 LEU A C 1
ATOM 1479 O O . LEU A 1 193 ? -1.450 -2.367 27.791 1.00 95.38 193 LEU A O 1
ATOM 1483 N N . ALA A 1 194 ? -3.290 -2.277 26.516 1.00 90.38 194 ALA A N 1
ATOM 1484 C CA . ALA A 1 194 ? -4.231 -2.035 27.609 1.00 90.38 194 ALA A CA 1
ATOM 1485 C C . ALA A 1 194 ? -4.715 -3.324 28.306 1.00 90.38 194 ALA A C 1
ATOM 1487 O O . ALA A 1 194 ? -5.557 -3.243 29.200 1.00 90.38 194 ALA A O 1
ATOM 1488 N N . ARG A 1 195 ? -4.229 -4.494 27.876 1.00 79.06 195 ARG A N 1
ATOM 1489 C CA . ARG A 1 195 ? -4.494 -5.806 28.483 1.00 79.06 195 ARG A CA 1
ATOM 1490 C C . ARG A 1 195 ? -3.331 -6.220 29.370 1.00 79.06 195 ARG A C 1
ATOM 1492 O O . ARG A 1 195 ? -3.619 -6.853 30.405 1.00 79.06 195 ARG A O 1
#

Sequence (195 aa):
MSVITIDRDEINRQLSEIEDAQREREHRGDMRRRRAVQGLAAVGLLSEAAREAYRREVLPSLPSARFLLESAHPRSSEADRRAGAAILDAYRWKTTMRPSRESLHRSAPITSSHAATIALSAAGGERRADESPWISIASAGFSAIRAVAVGRQVLEDIEDGHLDVFTTLNAVASIAAVPLTMPEAMRAMRGLLAR